Protein AF-A0A8B6HKQ3-F1 (afdb_monomer)

Foldseek 3Di:
DVLLLVLLVLLVVLVLLLCCQPPVPVSVVCDDPVNVVVSSVVSVVVVCVLCVVQVVQWDWDWDDDVPDDIDIDTDGHDPDPVVVLVSLVVCCVNRAVVSLVSLVVSLVVLVVVVVVVVVPDDDDPVVVVVSVLSVLVSVLSVVLNVLLCVLAVQLSVLSNVVVPDDPVSVVSNVVSVVSN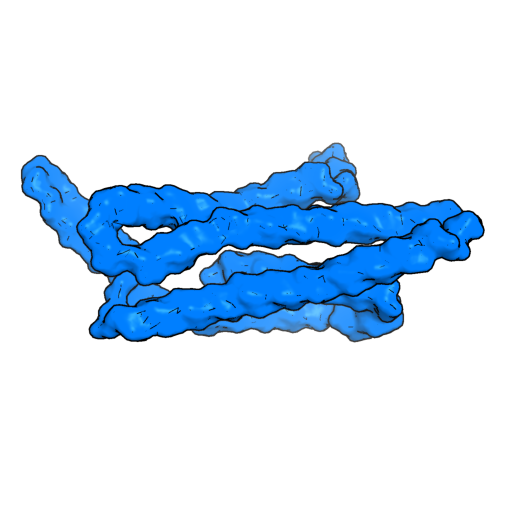VCSVVVVVVSCCVRVPVVVVVVVVD

Organism: Mytilus galloprovincialis (NCBI:txid29158)

Sequence (205 aa):
VAVAVSVYSLTAMSIDRYLSIQNPMASRKFMTKRQCLIMIAAMWIISALFMGPLLYIKTVDTIELDSLPSVDFCIEQWPQERDRKAYVLFLLFVVFLIPGVTLAVCYSHVGRALCSKDMTREGSDTSTRGLFSRKKAARMIIILIIVFMLCWLPYNIASLVSDLSDDFVLILLFFTLWLGHAHSAINPVMFWLLNRRFREKVRVL

Nearest PDB structures (foldseek):
  7mby-assembly1_R  TM=8.387E-01  e=1.684E-09  Homo sapiens
  9bkk-assembly1_R  TM=8.036E-01  e=1.509E-09  Homo sapiens
  7ezh-assembly1_D  TM=8.221E-01  e=4.795E-08  Homo sapiens
  7l0s-assembly1_C  TM=7.676E-01  e=4.296E-08  Rattus norvegicus
  7l0q-assembly1_C  TM=8.138E-01  e=2.787E-06  Rattus norvegicus

Secondary structure (DSSP, 8-state):
-HHHHHHHHHHHHHHHHHHHHH-HHHHHHH--HHHHHHHHHHHHHHHHHHHTTHHHHEEEEEEPPTTS--EEEEEE--SSHHHHHHHHHHHIIIIIIHHHHHHHHHHHHHHHHHHHHHTT----HHHHHHHHHHHHHHHHHHHHHHHHHHHHHHHHHHHHHTTS--HHHHHHHHHHHHHHHHHHHHHHHHHHHH-HHHHHHHTT-

Radius of gyration: 21.44 Å; Cα contacts (8 Å, |Δi|>4): 136; chains: 1; bounding box: 60×30×57 Å

pLDDT: mean 77.04, std 12.62, range [43.12, 96.44]

InterPro domains:
  IPR000276 G protein-coupled receptor, rhodopsin-like [PF00001] (2-190)
  IPR000276 G protein-coupled receptor, rhodopsin-like [PR00237] (35-56)
  IPR000276 G protein-coupled receptor, rhodopsin-like [PR00237] (88-111)
  IPR000276 G protein-coupled receptor, rhodopsin-like [PR00237] (137-161)
  IPR000276 G protein-coupled receptor, rhodopsin-like [PR00237] (173-199)
  IPR000276 G protein-coupled receptor, rhodopsin-like [PS00237] (5-21)
  IPR017452 GPCR, rhodopsin-like, 7TM [PS50262] (1-191)

Structure (mmCIF, N/CA/C/O backbone):
data_AF-A0A8B6HKQ3-F1
#
_entry.id   AF-A0A8B6HKQ3-F1
#
loop_
_atom_site.group_PDB
_atom_site.id
_atom_site.type_symbol
_atom_site.label_atom_id
_atom_site.label_alt_id
_atom_site.label_comp_id
_atom_site.label_asym_id
_atom_site.label_entity_id
_atom_site.label_seq_id
_atom_site.pdbx_PDB_ins_code
_atom_site.Cartn_x
_atom_site.Cartn_y
_atom_site.Cartn_z
_atom_site.occupancy
_atom_site.B_iso_or_equiv
_atom_site.auth_seq_id
_atom_site.auth_comp_id
_atom_site.auth_asym_id
_atom_site.auth_atom_id
_atom_site.pdbx_PDB_model_num
ATOM 1 N N . VAL A 1 1 ? 7.775 -3.861 -0.759 1.00 84.25 1 VAL A N 1
ATOM 2 C CA . VAL A 1 1 ? 7.328 -4.343 0.581 1.00 84.25 1 VAL A CA 1
ATOM 3 C C . VAL A 1 1 ? 6.834 -3.214 1.488 1.00 84.25 1 VAL A C 1
ATOM 5 O O . VAL A 1 1 ? 5.668 -3.237 1.858 1.00 84.25 1 VAL A O 1
ATOM 8 N N . ALA A 1 2 ? 7.662 -2.215 1.824 1.00 85.69 2 ALA A N 1
ATOM 9 C CA . ALA A 1 2 ? 7.324 -1.174 2.812 1.00 85.69 2 ALA A CA 1
ATOM 10 C C . ALA A 1 2 ? 6.019 -0.397 2.530 1.00 85.69 2 ALA A C 1
ATOM 12 O O . ALA A 1 2 ? 5.268 -0.086 3.455 1.00 85.69 2 ALA A O 1
ATOM 13 N N . VAL A 1 3 ? 5.725 -0.126 1.255 1.00 83.75 3 VAL A N 1
ATOM 14 C CA . VAL A 1 3 ? 4.492 0.554 0.823 1.00 83.75 3 VAL A CA 1
ATOM 15 C C . VAL A 1 3 ? 3.251 -0.251 1.221 1.00 83.75 3 VAL A C 1
ATOM 17 O O . VAL A 1 3 ? 2.384 0.269 1.918 1.00 83.75 3 VAL A O 1
ATOM 20 N N . ALA A 1 4 ? 3.207 -1.540 0.870 1.00 87.19 4 ALA A N 1
ATOM 2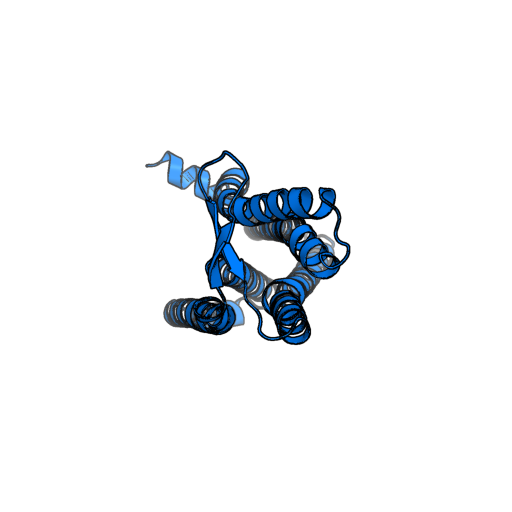1 C CA . ALA A 1 4 ? 2.095 -2.429 1.207 1.00 87.19 4 ALA A CA 1
ATOM 22 C C . ALA A 1 4 ?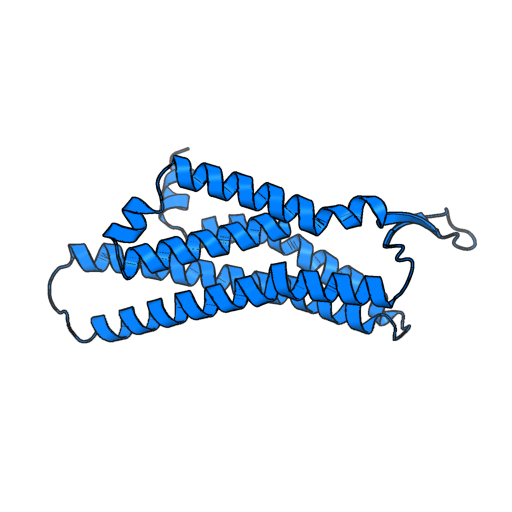 1.911 -2.570 2.727 1.00 87.19 4 ALA A C 1
ATOM 24 O O . ALA A 1 4 ? 0.801 -2.406 3.229 1.00 87.19 4 ALA A O 1
ATOM 25 N N . VAL A 1 5 ? 3.004 -2.749 3.481 1.00 89.94 5 VAL A N 1
ATOM 26 C CA . VAL A 1 5 ? 2.958 -2.807 4.955 1.00 89.94 5 VAL A CA 1
ATOM 27 C C . VAL A 1 5 ? 2.377 -1.519 5.547 1.00 89.94 5 VAL A C 1
ATOM 29 O O . VAL A 1 5 ? 1.568 -1.579 6.474 1.00 89.94 5 VAL A O 1
ATOM 32 N N . SER A 1 6 ? 2.744 -0.354 5.004 1.00 86.50 6 SER A N 1
ATOM 33 C CA . SER A 1 6 ? 2.226 0.943 5.460 1.00 86.50 6 SER A CA 1
ATOM 34 C C . SER A 1 6 ? 0.717 1.055 5.233 1.00 86.50 6 SER A C 1
ATOM 36 O O . SER A 1 6 ? -0.021 1.406 6.154 1.00 86.50 6 SER A O 1
ATOM 38 N N . VAL A 1 7 ? 0.239 0.688 4.041 1.00 85.12 7 VAL A N 1
ATOM 39 C CA . VAL A 1 7 ? -1.192 0.726 3.701 1.00 85.12 7 VAL A CA 1
ATOM 40 C C . VAL A 1 7 ? -1.999 -0.255 4.550 1.00 85.12 7 VAL A C 1
ATOM 42 O O . VAL A 1 7 ? -3.046 0.104 5.096 1.00 85.12 7 VAL A O 1
ATOM 45 N N . TYR A 1 8 ? -1.510 -1.483 4.727 1.00 90.00 8 TYR A N 1
ATOM 46 C CA . TYR A 1 8 ? -2.180 -2.472 5.570 1.00 90.00 8 TYR A CA 1
ATOM 47 C C . TYR A 1 8 ? -2.213 -2.043 7.037 1.00 90.00 8 TYR A C 1
ATOM 49 O O . TYR A 1 8 ? -3.236 -2.216 7.702 1.00 90.00 8 TYR A O 1
ATOM 57 N N . SER A 1 9 ? -1.150 -1.397 7.522 1.00 88.44 9 SER A N 1
ATOM 58 C CA . SER A 1 9 ? -1.113 -0.820 8.867 1.00 88.44 9 SER A CA 1
ATOM 59 C C . SER A 1 9 ? -2.171 0.272 9.036 1.00 88.44 9 SER A C 1
ATOM 61 O O . SER A 1 9 ? -2.921 0.250 10.012 1.00 88.44 9 SER A O 1
ATOM 63 N N . LEU A 1 10 ? -2.299 1.192 8.072 1.00 81.75 10 LEU A N 1
ATOM 64 C CA . LEU A 1 10 ? -3.344 2.225 8.083 1.00 81.75 10 LEU A CA 1
ATOM 65 C C . LEU A 1 10 ? -4.751 1.615 8.032 1.00 81.75 10 LEU A C 1
ATOM 67 O O . LEU A 1 10 ? -5.645 2.052 8.760 1.00 81.75 10 LEU A O 1
ATOM 71 N N . THR A 1 11 ? -4.938 0.569 7.230 1.00 85.88 11 THR A N 1
ATOM 72 C CA . THR A 1 11 ? -6.211 -0.160 7.112 1.00 85.88 11 THR A CA 1
ATOM 73 C C . THR A 1 11 ? -6.597 -0.819 8.430 1.00 85.88 11 THR A C 1
ATOM 75 O O . THR A 1 11 ? -7.699 -0.601 8.932 1.00 85.88 11 THR A O 1
ATOM 78 N N . ALA A 1 12 ? -5.671 -1.537 9.062 1.00 87.25 12 ALA A N 1
ATOM 79 C CA . ALA A 1 12 ? -5.899 -2.151 10.364 1.00 87.25 12 ALA A CA 1
ATOM 80 C C . ALA A 1 12 ? -6.172 -1.122 11.466 1.00 87.25 12 ALA A C 1
ATOM 82 O O . ALA A 1 12 ? -7.099 -1.306 12.255 1.00 87.25 12 ALA A O 1
ATOM 83 N N . MET A 1 13 ? -5.426 -0.011 11.498 1.00 82.75 13 MET A N 1
ATOM 84 C CA . MET A 1 13 ? -5.705 1.089 12.427 1.00 82.75 13 MET A CA 1
ATOM 85 C C . MET A 1 13 ? -7.111 1.663 12.214 1.00 82.75 13 MET A C 1
ATOM 87 O O . MET A 1 13 ? -7.783 2.022 13.176 1.00 82.75 13 MET A O 1
ATOM 91 N N . SER A 1 14 ? -7.582 1.737 10.972 1.00 78.12 14 SER A N 1
ATOM 92 C CA . SER A 1 14 ? -8.918 2.250 10.649 1.00 78.12 14 SER A CA 1
ATOM 93 C C . SER A 1 14 ? -10.028 1.296 11.074 1.00 78.12 14 SER A C 1
ATOM 95 O O . SER A 1 14 ? -11.026 1.736 11.645 1.00 78.12 14 SER A O 1
ATOM 97 N N . ILE A 1 15 ? -9.830 -0.008 10.862 1.00 83.62 15 ILE A N 1
ATOM 98 C CA . ILE A 1 15 ? -10.748 -1.059 11.314 1.00 83.62 15 ILE A CA 1
ATOM 99 C C . ILE A 1 15 ? -10.830 -1.070 12.844 1.00 83.62 15 ILE A C 1
ATOM 101 O O . ILE A 1 15 ? -11.934 -1.073 13.386 1.00 83.62 15 ILE A O 1
ATOM 105 N N . ASP A 1 16 ? -9.697 -0.991 13.551 1.00 82.88 16 ASP A N 1
ATOM 106 C CA . ASP A 1 16 ? -9.683 -0.849 15.014 1.00 82.88 16 ASP A CA 1
ATOM 107 C C . ASP A 1 16 ? -10.521 0.353 15.457 1.00 82.88 16 ASP A C 1
ATOM 109 O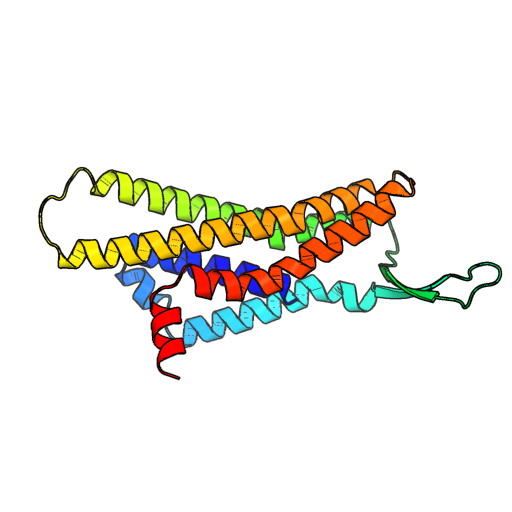 O . ASP A 1 16 ? -11.384 0.246 16.331 1.00 82.88 16 ASP A O 1
ATOM 113 N N . ARG A 1 17 ? -10.325 1.507 14.810 1.00 76.12 17 ARG A N 1
ATOM 114 C CA . ARG A 1 17 ? -11.080 2.721 15.136 1.00 76.12 17 ARG A CA 1
ATOM 115 C C . ARG A 1 17 ? -12.569 2.532 14.905 1.00 76.12 17 ARG A C 1
ATOM 117 O O . ARG A 1 17 ? -13.343 2.870 15.801 1.00 76.12 17 ARG A O 1
ATOM 124 N N . TYR A 1 18 ? -12.955 1.967 13.767 1.00 78.25 18 TYR A N 1
ATOM 125 C CA . TYR A 1 18 ? -14.341 1.636 13.453 1.00 78.25 18 TYR A CA 1
ATOM 126 C C . TYR A 1 18 ? -14.958 0.731 14.532 1.00 78.25 18 TYR A C 1
ATOM 128 O O . TYR A 1 18 ? -15.977 1.093 15.128 1.00 78.25 18 TYR A O 1
ATOM 136 N N . LEU A 1 19 ? -14.294 -0.378 14.870 1.00 79.31 19 LEU A N 1
ATOM 137 C CA . LEU A 1 19 ? -14.750 -1.309 15.902 1.00 79.31 19 LEU A CA 1
ATOM 138 C C . LEU A 1 19 ? -14.825 -0.638 17.278 1.00 79.31 19 LEU A C 1
ATOM 140 O O . LEU A 1 19 ? -15.804 -0.819 17.988 1.00 79.31 19 LEU A O 1
ATOM 144 N N . SER A 1 20 ? -13.858 0.202 17.650 1.00 77.12 20 SER A N 1
ATOM 145 C CA . SER A 1 20 ? -13.845 0.896 18.949 1.00 77.12 20 SER A CA 1
ATOM 146 C C . SER A 1 20 ? -14.976 1.922 19.122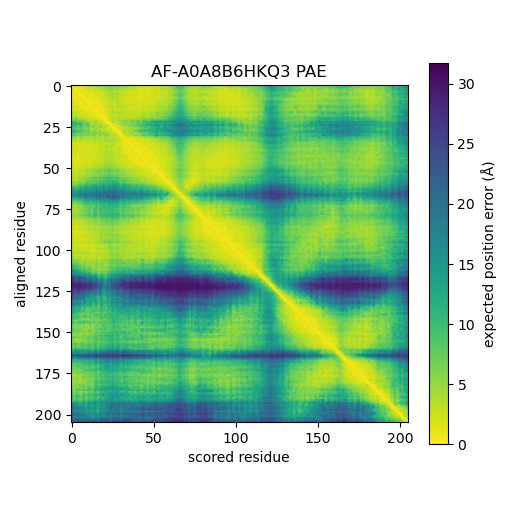 1.00 77.12 20 SER A C 1
ATOM 148 O O . SER A 1 20 ? -15.302 2.302 20.253 1.00 77.12 20 SER A O 1
ATOM 150 N N . ILE A 1 21 ? -15.538 2.416 18.011 1.00 71.50 21 ILE A N 1
ATOM 151 C CA . ILE A 1 21 ? -16.628 3.401 17.978 1.00 71.50 21 ILE A CA 1
ATOM 152 C C . ILE A 1 21 ? -17.989 2.699 17.948 1.00 71.50 21 ILE A C 1
ATOM 154 O O . ILE A 1 21 ? -18.892 3.122 18.666 1.00 71.50 21 ILE A O 1
ATOM 158 N N . GLN A 1 22 ? -18.128 1.645 17.140 1.00 71.44 22 GLN A N 1
ATOM 159 C CA . GLN A 1 22 ? -19.385 0.907 16.975 1.00 71.44 22 GLN A CA 1
ATOM 160 C C . GLN A 1 22 ? -19.591 -0.153 18.064 1.00 71.44 22 GLN A C 1
ATOM 162 O O . GLN A 1 22 ? -20.679 -0.264 18.620 1.00 71.44 22 GLN A O 1
ATOM 167 N N . ASN A 1 23 ? -18.548 -0.921 18.394 1.00 75.50 23 ASN A N 1
ATOM 168 C CA . ASN A 1 23 ? -18.612 -2.024 19.350 1.00 75.50 23 ASN A CA 1
ATOM 169 C C . ASN A 1 23 ? -17.338 -2.104 20.228 1.00 75.50 23 ASN A C 1
ATOM 171 O O . ASN A 1 23 ? -16.414 -2.881 19.949 1.00 75.50 23 ASN A O 1
ATOM 175 N N . PRO A 1 24 ? -17.282 -1.324 21.326 1.00 73.50 24 PRO A N 1
ATOM 176 C CA . PRO A 1 24 ? -16.114 -1.249 22.209 1.00 73.50 24 PRO A CA 1
ATOM 177 C C . PRO A 1 24 ? -15.682 -2.603 22.792 1.00 73.50 24 PRO A C 1
ATOM 179 O O . PR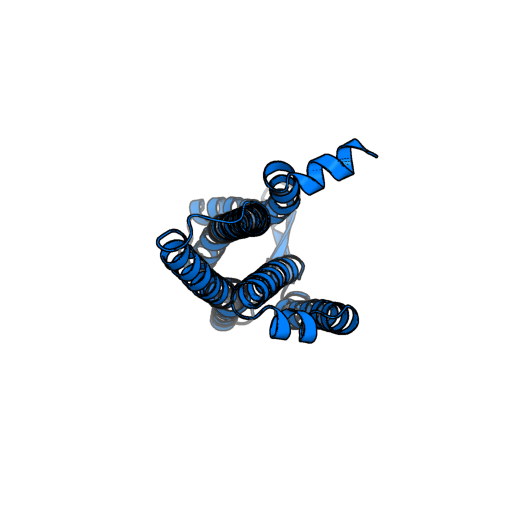O A 1 24 ? -14.490 -2.836 22.996 1.00 73.50 24 PRO A O 1
ATOM 182 N N . MET A 1 25 ? -16.637 -3.507 23.034 1.00 75.44 25 MET A N 1
ATOM 183 C CA . MET A 1 25 ? -16.373 -4.840 23.584 1.00 75.44 25 MET A CA 1
ATOM 184 C C . MET A 1 25 ? -15.720 -5.760 22.547 1.00 75.44 25 MET A C 1
ATOM 186 O O . MET A 1 25 ? -14.772 -6.476 22.873 1.00 75.44 25 MET A O 1
ATOM 190 N N . ALA A 1 26 ? -16.158 -5.691 21.285 1.00 73.12 26 ALA A N 1
ATOM 191 C CA . ALA A 1 26 ? -15.525 -6.421 20.188 1.00 73.12 26 ALA A CA 1
ATOM 192 C C . ALA A 1 26 ? -14.097 -5.921 19.913 1.00 73.12 26 ALA A C 1
ATOM 194 O O . ALA A 1 26 ? -13.185 -6.735 19.796 1.00 73.12 26 ALA A O 1
ATOM 195 N N . SER A 1 27 ? -13.872 -4.599 19.899 1.00 77.50 27 SER A N 1
ATOM 196 C CA . SER A 1 27 ? -12.526 -4.012 19.745 1.00 77.50 27 SER A CA 1
ATOM 197 C C . SER A 1 27 ? -11.568 -4.504 20.835 1.00 77.50 27 SER A C 1
ATOM 199 O O . SER A 1 27 ? -10.470 -4.965 20.530 1.00 77.50 27 SER A O 1
ATOM 201 N N . ARG A 1 28 ? -12.007 -4.529 22.101 1.00 77.44 28 ARG A N 1
ATOM 202 C CA . ARG A 1 28 ? -11.179 -5.014 23.217 1.00 77.44 28 ARG A CA 1
ATOM 203 C C . ARG A 1 28 ? -10.817 -6.502 23.104 1.00 77.44 28 ARG A C 1
ATOM 205 O O . ARG A 1 28 ? -9.738 -6.889 23.543 1.00 77.44 28 ARG A O 1
ATOM 212 N N . LYS A 1 29 ? -11.693 -7.324 22.516 1.00 77.25 29 LYS A N 1
ATOM 213 C CA . LYS A 1 29 ? -11.451 -8.759 22.271 1.00 77.25 29 LYS A CA 1
ATOM 214 C C . LYS A 1 29 ? -10.566 -9.018 21.043 1.00 77.25 29 LYS A C 1
ATOM 216 O O . LYS A 1 29 ? -9.878 -10.035 20.999 1.00 77.25 29 LYS A O 1
ATOM 221 N N . PHE A 1 30 ? -10.608 -8.131 20.050 1.00 77.25 30 PHE A N 1
ATOM 222 C CA . PHE A 1 30 ? -9.904 -8.281 18.772 1.00 77.25 30 PHE A CA 1
ATOM 223 C C . PHE A 1 30 ? -8.506 -7.640 18.755 1.00 77.25 30 PHE A C 1
ATOM 225 O O . PHE A 1 30 ? -7.647 -8.059 17.987 1.00 77.25 30 PHE A O 1
ATOM 232 N N . MET A 1 31 ? -8.261 -6.642 19.609 1.00 82.25 31 MET A N 1
ATOM 233 C CA . MET A 1 31 ? -7.021 -5.855 19.629 1.00 82.25 31 MET A CA 1
ATOM 234 C C . MET A 1 31 ? -6.196 -6.113 20.893 1.00 82.25 31 MET A C 1
ATOM 236 O O . MET A 1 31 ? -5.796 -5.198 21.616 1.00 82.25 31 MET A O 1
ATOM 240 N N . THR A 1 32 ? -5.940 -7.387 21.185 1.00 88.06 32 THR A N 1
ATOM 241 C CA . THR A 1 32 ? -4.972 -7.775 22.222 1.00 88.06 32 THR A CA 1
ATOM 242 C C . THR A 1 32 ? -3.535 -7.649 21.708 1.00 88.06 32 THR A C 1
ATOM 244 O O . THR A 1 32 ? -3.283 -7.732 20.508 1.00 88.06 32 THR A O 1
ATOM 247 N N . LYS A 1 33 ? -2.549 -7.524 22.612 1.00 87.06 33 LYS A N 1
ATOM 248 C CA . LYS A 1 33 ? -1.120 -7.450 22.233 1.00 87.06 33 LYS A CA 1
ATOM 249 C C . LYS A 1 33 ? -0.689 -8.615 21.330 1.00 87.06 33 LYS A C 1
ATOM 251 O O . LYS A 1 33 ? 0.025 -8.402 20.356 1.00 87.06 33 LYS A O 1
ATOM 256 N N . ARG A 1 34 ? -1.157 -9.831 21.638 1.00 90.06 34 ARG A N 1
ATOM 257 C CA . ARG A 1 34 ? -0.869 -11.039 20.852 1.00 90.06 34 ARG A CA 1
ATOM 258 C C . ARG A 1 34 ? -1.457 -10.945 19.444 1.00 90.06 34 ARG A C 1
ATOM 260 O O . ARG A 1 34 ? -0.755 -11.236 18.486 1.00 90.06 34 ARG A O 1
ATOM 267 N N . GLN A 1 35 ? -2.710 -10.507 19.314 1.00 89.19 35 GLN A N 1
ATOM 268 C CA . GLN A 1 35 ? -3.349 -10.321 18.006 1.00 89.19 35 GLN A CA 1
ATOM 269 C C . GLN A 1 35 ? -2.658 -9.225 17.190 1.00 89.19 35 GLN A C 1
ATOM 271 O O . GLN A 1 35 ? -2.388 -9.450 16.018 1.00 89.19 35 GLN A O 1
ATOM 276 N N . CYS A 1 36 ? -2.278 -8.098 17.802 1.00 90.25 36 CYS A N 1
ATOM 277 C CA . CYS A 1 36 ? -1.522 -7.050 17.112 1.00 90.25 36 CYS A CA 1
ATOM 278 C C . CYS A 1 36 ? -0.190 -7.572 16.552 1.00 90.25 36 CYS A C 1
ATOM 280 O O . CYS A 1 36 ? 0.143 -7.277 15.409 1.00 90.25 36 CYS A O 1
ATOM 282 N N . LEU A 1 37 ? 0.556 -8.373 17.322 1.00 92.12 37 LEU A N 1
ATOM 283 C CA . LEU A 1 37 ? 1.806 -8.981 16.848 1.00 92.12 37 LEU A CA 1
ATOM 284 C C . LEU A 1 37 ? 1.570 -9.952 15.685 1.00 92.12 37 LEU A C 1
ATOM 286 O O . LEU A 1 37 ? 2.294 -9.895 14.694 1.00 92.12 37 LEU A O 1
ATOM 290 N N . ILE A 1 38 ? 0.533 -10.791 15.776 1.00 94.12 38 ILE A N 1
ATOM 291 C CA . ILE A 1 38 ? 0.143 -11.702 14.689 1.00 94.12 38 ILE A CA 1
ATOM 292 C C . ILE A 1 38 ? -0.230 -10.907 13.432 1.00 94.12 38 ILE A C 1
ATOM 294 O O . ILE A 1 38 ? 0.226 -11.242 12.345 1.00 94.12 38 ILE A O 1
ATOM 298 N N . MET A 1 39 ? -1.011 -9.832 13.572 1.00 91.94 39 MET A N 1
ATOM 299 C CA . MET A 1 39 ? -1.399 -8.969 12.455 1.00 91.94 39 MET A CA 1
ATOM 300 C C . MET A 1 39 ? -0.187 -8.313 11.795 1.00 91.94 39 MET A C 1
ATOM 302 O O . MET A 1 39 ? -0.096 -8.318 10.573 1.00 91.94 39 MET A O 1
ATOM 306 N N . ILE A 1 40 ? 0.758 -7.790 12.582 1.00 93.19 40 ILE A N 1
ATOM 307 C CA . ILE A 1 40 ? 1.993 -7.201 12.053 1.00 93.19 40 ILE A CA 1
ATOM 308 C C . ILE A 1 40 ? 2.780 -8.258 11.272 1.00 93.19 40 ILE A C 1
ATOM 310 O O . ILE A 1 40 ? 3.118 -8.024 10.114 1.00 93.19 40 ILE A O 1
ATOM 314 N N . ALA A 1 41 ? 3.023 -9.432 11.862 1.00 95.56 41 ALA A N 1
ATOM 315 C CA . ALA A 1 41 ? 3.740 -10.515 11.192 1.00 95.56 41 ALA A CA 1
ATOM 316 C C . ALA A 1 41 ? 3.046 -10.937 9.885 1.00 95.56 41 ALA A C 1
ATOM 318 O O . ALA A 1 41 ? 3.697 -11.046 8.848 1.00 95.56 41 ALA A O 1
ATOM 319 N N . ALA A 1 42 ? 1.719 -11.086 9.907 1.00 94.88 42 ALA A N 1
ATOM 320 C CA . ALA A 1 42 ? 0.931 -11.413 8.724 1.00 94.88 42 ALA A CA 1
ATOM 321 C C . ALA A 1 42 ? 1.055 -10.341 7.630 1.00 94.88 42 ALA A C 1
ATOM 323 O O . ALA A 1 42 ? 1.261 -10.683 6.470 1.00 94.88 42 ALA A O 1
ATOM 324 N N . MET A 1 43 ? 0.995 -9.050 7.978 1.00 94.62 43 MET A N 1
ATOM 325 C CA . MET A 1 43 ? 1.161 -7.956 7.011 1.00 94.62 43 MET A CA 1
ATOM 326 C C . MET A 1 43 ? 2.531 -7.985 6.341 1.00 94.62 43 MET A C 1
ATOM 328 O O . MET A 1 43 ? 2.613 -7.773 5.131 1.00 94.62 43 MET A O 1
ATOM 332 N N . TRP A 1 44 ? 3.595 -8.255 7.101 1.00 95.25 44 TRP A N 1
ATOM 333 C CA . TRP A 1 44 ? 4.944 -8.395 6.554 1.00 95.25 44 TRP A CA 1
ATOM 334 C C . TRP A 1 44 ? 5.045 -9.582 5.601 1.00 95.25 44 TRP A C 1
ATOM 336 O O . TRP A 1 44 ? 5.521 -9.407 4.482 1.00 95.25 44 TRP A O 1
ATOM 346 N N . ILE A 1 45 ? 4.542 -10.752 6.005 1.00 96.44 45 ILE A N 1
ATOM 347 C CA . ILE A 1 45 ? 4.569 -11.971 5.186 1.00 96.44 45 ILE A CA 1
ATOM 348 C C . ILE A 1 45 ? 3.773 -11.773 3.892 1.00 96.44 45 ILE A C 1
ATOM 350 O O . ILE A 1 45 ? 4.301 -12.011 2.811 1.00 96.44 45 ILE A O 1
ATOM 354 N N . ILE A 1 46 ? 2.537 -11.275 3.978 1.00 94.44 46 ILE A N 1
ATOM 355 C CA . ILE A 1 46 ? 1.682 -11.027 2.806 1.00 94.44 46 ILE A CA 1
ATOM 356 C C . ILE A 1 46 ? 2.327 -9.990 1.877 1.00 94.44 46 ILE A C 1
ATOM 358 O O . ILE A 1 46 ? 2.344 -10.166 0.661 1.00 94.44 46 ILE A O 1
ATOM 362 N N . SER A 1 47 ? 2.905 -8.921 2.432 1.00 94.19 47 SER A N 1
ATOM 363 C CA . SER A 1 47 ? 3.582 -7.893 1.631 1.00 94.19 47 SER A CA 1
ATOM 364 C C . SER A 1 47 ? 4.845 -8.416 0.953 1.00 94.19 47 SER A C 1
ATOM 366 O O . SER A 1 47 ? 5.137 -8.013 -0.170 1.00 94.19 47 SER A O 1
ATOM 368 N N . ALA A 1 48 ? 5.607 -9.279 1.627 1.00 94.06 48 ALA A N 1
ATOM 369 C CA . ALA A 1 48 ? 6.776 -9.933 1.055 1.00 94.06 48 ALA A CA 1
ATOM 370 C C . ALA A 1 48 ? 6.369 -10.909 -0.051 1.00 94.06 48 ALA A C 1
ATOM 372 O O . ALA A 1 48 ? 6.986 -10.903 -1.106 1.00 94.06 48 ALA A O 1
ATOM 373 N N . LEU A 1 49 ? 5.290 -11.668 0.150 1.00 94.75 49 LEU A N 1
ATOM 374 C CA . LEU A 1 49 ? 4.753 -12.587 -0.847 1.00 94.75 49 LEU A CA 1
ATOM 375 C C . LEU A 1 49 ? 4.321 -11.850 -2.119 1.00 94.75 49 LEU A C 1
ATOM 377 O O . LEU A 1 49 ? 4.740 -12.220 -3.209 1.00 94.75 49 LEU A O 1
ATOM 381 N N . PHE A 1 50 ? 3.532 -10.780 -1.991 1.00 92.25 50 PHE A N 1
ATOM 382 C CA . PHE A 1 50 ? 3.042 -10.031 -3.153 1.00 92.25 50 PHE A CA 1
ATOM 383 C C . PHE A 1 50 ? 4.140 -9.276 -3.891 1.00 92.25 50 PHE A C 1
ATOM 385 O O . PHE A 1 50 ? 4.034 -9.101 -5.094 1.00 92.25 50 PHE A O 1
ATOM 392 N N . MET A 1 51 ? 5.180 -8.829 -3.186 1.00 90.81 51 MET A N 1
ATOM 393 C CA . MET A 1 51 ? 6.310 -8.109 -3.785 1.00 90.81 51 MET A CA 1
ATOM 394 C C . MET A 1 51 ? 7.444 -9.044 -4.214 1.00 90.81 51 MET A C 1
ATOM 396 O O . MET A 1 51 ? 8.362 -8.604 -4.897 1.00 90.81 51 MET A O 1
ATOM 400 N N . GLY A 1 52 ? 7.392 -10.311 -3.803 1.00 92.06 52 GLY A N 1
ATOM 401 C CA . GLY A 1 52 ? 8.412 -11.325 -4.046 1.00 92.06 52 GLY A CA 1
ATOM 402 C C . GLY A 1 52 ? 8.760 -11.524 -5.521 1.00 92.06 52 GLY A C 1
ATOM 403 O O . GLY A 1 52 ? 9.952 -11.579 -5.815 1.00 92.06 52 GLY A O 1
ATOM 404 N N . PRO A 1 53 ? 7.791 -11.549 -6.462 1.00 91.62 53 PRO A N 1
ATOM 405 C CA . PRO A 1 53 ? 8.091 -11.694 -7.888 1.00 91.62 53 PRO A CA 1
ATOM 406 C C . PRO A 1 53 ? 9.068 -10.642 -8.431 1.00 91.62 53 PRO A C 1
ATOM 408 O O . PRO A 1 53 ? 9.874 -10.949 -9.306 1.00 91.62 53 PRO A O 1
ATOM 411 N N . LEU A 1 54 ? 9.076 -9.425 -7.870 1.00 89.25 54 LEU A N 1
ATOM 412 C CA . LEU A 1 54 ? 10.005 -8.370 -8.290 1.00 89.25 54 LEU A CA 1
ATOM 413 C C . LEU A 1 54 ? 11.473 -8.709 -8.018 1.00 89.25 54 LEU A C 1
ATOM 415 O O . LEU A 1 54 ? 12.328 -8.149 -8.689 1.00 89.25 54 LEU A O 1
ATOM 419 N N . LEU A 1 55 ? 11.780 -9.608 -7.073 1.00 90.38 55 LEU A N 1
ATOM 420 C CA . LEU A 1 55 ? 13.159 -10.058 -6.837 1.00 90.38 55 LEU A CA 1
ATOM 421 C C . LEU A 1 55 ? 13.732 -10.823 -8.031 1.00 90.38 55 LEU A C 1
ATOM 423 O O . LEU A 1 55 ? 14.941 -10.833 -8.213 1.00 90.38 55 LEU A O 1
ATOM 427 N N . TYR A 1 56 ? 12.868 -11.475 -8.808 1.00 90.94 56 TYR A N 1
ATOM 428 C CA . TYR A 1 56 ? 13.265 -12.215 -10.000 1.00 90.94 56 TYR A CA 1
ATOM 429 C C . TYR A 1 56 ? 13.179 -11.352 -11.264 1.00 90.94 56 TYR A C 1
ATOM 431 O O . TYR A 1 56 ? 14.033 -11.449 -12.134 1.00 90.94 56 TYR A O 1
ATOM 439 N N . ILE A 1 57 ? 12.155 -10.499 -11.356 1.00 92.25 57 ILE A N 1
ATOM 440 C CA . ILE A 1 57 ? 11.879 -9.689 -12.551 1.00 92.25 57 ILE A CA 1
ATOM 441 C C . ILE A 1 57 ? 12.778 -8.448 -12.659 1.00 92.25 57 ILE A C 1
ATOM 443 O O . ILE A 1 57 ? 13.021 -7.964 -13.764 1.00 92.25 57 ILE A O 1
ATOM 447 N N . LYS A 1 58 ? 13.249 -7.889 -11.537 1.00 90.56 58 LYS A N 1
ATOM 448 C CA . LYS A 1 58 ? 14.138 -6.723 -11.578 1.00 90.56 58 LYS A CA 1
ATOM 449 C C . LYS A 1 58 ? 15.547 -7.144 -11.961 1.00 90.56 58 LYS A C 1
ATOM 451 O O . LYS A 1 58 ? 16.204 -7.871 -11.219 1.00 90.56 58 LYS A O 1
ATOM 456 N N . THR A 1 59 ? 16.014 -6.615 -13.080 1.00 90.44 59 THR A N 1
ATOM 457 C CA . THR A 1 59 ? 17.356 -6.836 -13.612 1.00 90.44 59 THR A CA 1
ATOM 458 C C . THR A 1 59 ? 18.065 -5.496 -13.797 1.00 90.44 59 THR A C 1
ATOM 460 O O . THR A 1 59 ? 17.456 -4.428 -13.675 1.00 90.44 59 THR A O 1
ATOM 463 N N . VAL A 1 60 ? 19.381 -5.550 -13.989 1.00 90.44 60 VAL A N 1
ATOM 464 C CA . VAL A 1 60 ? 20.185 -4.379 -14.351 1.00 90.44 60 VAL A CA 1
ATOM 465 C C . VAL A 1 60 ? 20.393 -4.428 -15.853 1.00 90.44 60 VAL A C 1
ATOM 467 O O . VAL A 1 60 ? 20.808 -5.463 -16.370 1.00 90.44 60 VAL A O 1
ATOM 470 N N . ASP A 1 61 ? 20.084 -3.324 -16.518 1.00 86.06 61 ASP A N 1
ATOM 471 C CA . ASP A 1 61 ? 20.314 -3.126 -17.942 1.00 86.06 61 ASP A CA 1
ATOM 472 C C . ASP A 1 61 ? 21.249 -1.934 -18.142 1.00 86.06 61 ASP A C 1
ATOM 474 O O . ASP A 1 61 ? 21.160 -0.937 -17.418 1.00 86.06 61 ASP A O 1
ATOM 478 N N . THR A 1 62 ? 22.162 -2.053 -19.099 1.00 85.50 62 THR A N 1
ATOM 479 C CA . THR A 1 62 ? 23.218 -1.066 -19.336 1.00 85.50 62 THR A CA 1
ATOM 480 C C . THR A 1 62 ? 22.917 -0.336 -20.633 1.00 85.50 62 THR A C 1
ATOM 482 O O . THR A 1 62 ? 22.921 -0.934 -21.707 1.00 85.50 62 THR A O 1
ATOM 485 N N . ILE A 1 63 ? 22.668 0.971 -20.541 1.00 82.69 63 ILE A N 1
ATOM 486 C CA . ILE A 1 63 ? 22.446 1.809 -21.719 1.00 82.69 63 ILE A CA 1
ATOM 487 C C . ILE A 1 63 ? 23.781 2.437 -22.110 1.00 82.69 63 ILE A C 1
ATOM 489 O O . ILE A 1 63 ? 24.372 3.212 -21.349 1.00 82.69 63 ILE A O 1
ATOM 493 N N . GLU A 1 64 ? 24.252 2.103 -23.307 1.00 83.25 64 GLU A N 1
ATOM 494 C CA . GLU A 1 64 ? 25.397 2.757 -23.932 1.00 83.25 64 GLU A CA 1
ATOM 495 C C . GLU A 1 64 ? 24.933 4.077 -24.559 1.00 83.25 64 GLU A C 1
ATOM 497 O O . GLU A 1 64 ? 24.091 4.092 -25.456 1.00 83.25 64 GLU A O 1
ATOM 502 N N . LEU A 1 65 ? 25.449 5.200 -24.054 1.00 80.94 65 LEU A N 1
ATOM 503 C CA . LEU A 1 65 ? 25.233 6.511 -24.660 1.00 80.94 65 LEU A CA 1
ATOM 504 C C . LEU A 1 65 ? 26.448 6.866 -25.515 1.00 80.94 65 LEU A C 1
ATOM 506 O O . LEU A 1 65 ? 27.582 6.819 -25.036 1.00 80.94 65 LEU A O 1
ATOM 510 N N . ASP A 1 66 ? 26.209 7.289 -26.757 1.00 78.94 66 ASP A N 1
ATOM 511 C CA . ASP A 1 66 ? 27.273 7.755 -27.644 1.00 78.94 66 ASP A CA 1
ATOM 512 C C . ASP A 1 66 ? 28.095 8.854 -26.961 1.00 78.94 66 ASP A C 1
ATOM 514 O O . ASP A 1 66 ? 27.565 9.878 -26.523 1.00 78.94 66 ASP A O 1
ATOM 518 N N . SER A 1 67 ? 29.414 8.654 -26.890 1.00 79.56 67 SER A N 1
ATOM 519 C CA . SER A 1 67 ? 30.398 9.583 -26.305 1.00 79.56 67 SER A CA 1
ATOM 520 C C . SER A 1 67 ? 30.258 9.894 -24.802 1.00 79.56 67 SER A C 1
ATOM 522 O O . SER A 1 67 ? 30.930 10.798 -24.301 1.00 79.56 67 SER A O 1
ATOM 524 N N . LEU A 1 68 ? 29.459 9.122 -24.058 1.00 82.62 68 LEU A N 1
ATOM 525 C CA . LEU A 1 68 ? 29.304 9.225 -22.602 1.00 82.62 68 LEU A CA 1
ATOM 526 C C . LEU A 1 68 ? 29.578 7.871 -21.918 1.00 82.62 68 LEU A C 1
ATOM 528 O O . LEU A 1 68 ? 29.526 6.828 -22.567 1.00 82.62 68 LEU A O 1
ATOM 532 N N . PRO A 1 69 ? 29.889 7.852 -20.607 1.00 84.31 69 PRO A N 1
ATOM 533 C CA . PRO A 1 69 ? 29.971 6.604 -19.854 1.00 84.31 69 PRO A CA 1
ATOM 534 C C . PRO A 1 69 ? 28.631 5.863 -19.895 1.00 84.31 69 PRO A C 1
ATOM 536 O O . PRO A 1 69 ? 27.577 6.489 -19.761 1.00 84.31 69 PRO A O 1
ATOM 539 N N . SER A 1 70 ? 28.681 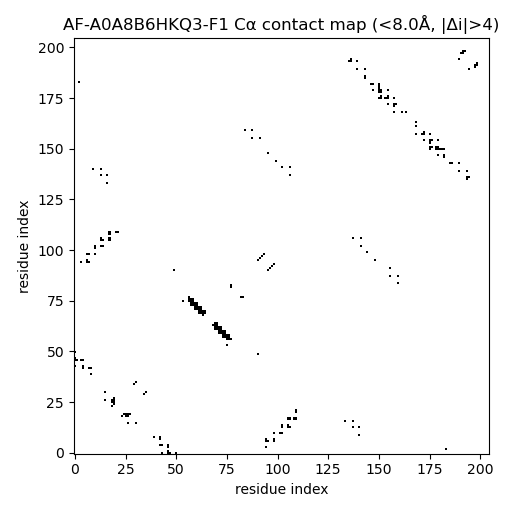4.539 -20.034 1.00 83.50 70 SER A N 1
ATOM 540 C CA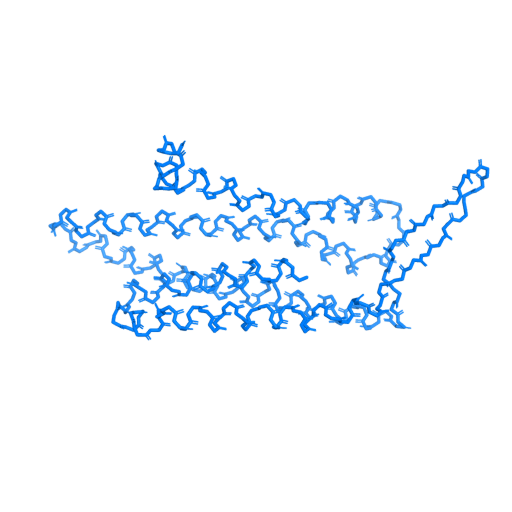 . SER A 1 70 ? 27.502 3.682 -19.925 1.00 83.50 70 SER A CA 1
ATOM 541 C C . SER A 1 70 ? 26.830 3.861 -18.563 1.00 83.50 70 SER A C 1
ATOM 543 O O . SER A 1 70 ? 27.509 3.988 -17.538 1.00 83.50 70 SER A O 1
ATOM 545 N N . VAL A 1 71 ? 25.498 3.865 -18.547 1.00 84.75 71 VAL A N 1
ATOM 546 C CA . VAL A 1 71 ? 24.714 4.020 -17.316 1.00 84.75 71 VAL A CA 1
ATOM 547 C C . VAL A 1 71 ? 23.896 2.760 -17.073 1.00 84.75 71 VAL A C 1
ATOM 549 O O . VAL A 1 71 ? 23.147 2.317 -17.943 1.00 84.75 71 VAL A O 1
ATOM 552 N N . ASP A 1 72 ? 24.024 2.217 -15.865 1.00 84.94 72 ASP A N 1
ATOM 553 C CA . ASP A 1 72 ? 23.272 1.049 -15.419 1.00 84.94 72 ASP A CA 1
ATOM 554 C C . ASP A 1 72 ? 21.936 1.473 -14.799 1.00 84.94 72 ASP A C 1
ATOM 556 O O . ASP A 1 72 ? 21.889 2.248 -13.836 1.00 84.94 72 ASP A O 1
ATOM 560 N N . PHE A 1 73 ? 20.840 0.923 -15.316 1.00 82.94 73 PHE A N 1
ATOM 561 C CA . PHE A 1 73 ? 19.491 1.133 -14.804 1.00 82.94 73 PHE A CA 1
ATOM 562 C C . PHE A 1 73 ? 18.899 -0.169 -14.274 1.00 82.94 73 PHE A C 1
ATOM 564 O O . PHE A 1 73 ? 19.030 -1.232 -14.872 1.00 82.94 73 PHE A O 1
ATOM 571 N N . CYS A 1 74 ? 18.186 -0.089 -13.149 1.00 86.75 74 CYS A N 1
ATOM 572 C CA . CYS A 1 74 ? 17.384 -1.210 -12.669 1.00 86.75 74 CYS A CA 1
ATOM 573 C C . CYS A 1 74 ? 15.996 -1.154 -13.309 1.00 86.75 74 CYS A C 1
ATOM 575 O O . CYS A 1 74 ? 15.170 -0.314 -12.934 1.00 86.75 74 CYS A O 1
ATOM 577 N N . ILE A 1 75 ? 15.741 -2.062 -14.246 1.00 84.69 75 ILE A N 1
ATOM 578 C CA . ILE A 1 75 ? 14.486 -2.144 -14.995 1.00 84.69 75 ILE A CA 1
ATOM 579 C C . ILE A 1 75 ? 13.713 -3.411 -14.627 1.00 84.69 75 ILE A C 1
ATOM 581 O O . ILE A 1 75 ? 14.229 -4.327 -13.986 1.00 84.69 75 ILE A O 1
ATOM 585 N N . GLU A 1 76 ? 12.431 -3.443 -14.975 1.00 87.38 76 GLU A N 1
ATOM 586 C CA . GLU A 1 76 ? 11.599 -4.633 -14.811 1.00 87.38 76 GLU A CA 1
ATOM 587 C C . GLU A 1 76 ? 11.530 -5.388 -16.136 1.00 87.38 76 GLU A C 1
ATOM 589 O O . GLU A 1 76 ? 10.894 -4.925 -17.082 1.00 87.38 76 GLU A O 1
ATOM 594 N N . GLN A 1 77 ? 12.167 -6.556 -16.200 1.00 88.44 77 GLN A N 1
ATOM 595 C CA . GLN A 1 77 ? 12.235 -7.358 -17.414 1.00 88.44 77 GLN A CA 1
ATOM 596 C C . GLN A 1 77 ? 11.174 -8.459 -17.382 1.00 88.44 77 GLN A C 1
ATOM 598 O O . GLN A 1 77 ? 11.398 -9.581 -16.926 1.00 88.44 77 GLN A O 1
ATOM 603 N N . TRP A 1 78 ? 9.973 -8.113 -17.842 1.00 89.19 78 TRP A N 1
ATOM 604 C CA . TRP A 1 78 ? 8.850 -9.043 -17.910 1.00 89.19 78 TRP A CA 1
ATOM 605 C C . TRP A 1 78 ? 8.926 -9.908 -19.183 1.00 89.19 78 TRP A C 1
ATOM 607 O O . TRP A 1 78 ? 9.171 -9.364 -20.258 1.00 89.19 78 TRP A O 1
ATOM 617 N N . PRO A 1 79 ? 8.665 -11.231 -19.114 1.00 87.88 79 PRO A N 1
ATOM 618 C CA . PRO A 1 79 ? 8.689 -12.104 -20.296 1.00 87.88 79 PRO A CA 1
ATOM 619 C C . PRO A 1 79 ? 7.635 -11.724 -21.341 1.00 87.88 79 PRO A C 1
ATOM 621 O O . PRO A 1 79 ? 7.835 -11.912 -22.539 1.00 87.88 79 PRO A O 1
ATOM 624 N N . GLN A 1 80 ? 6.488 -11.223 -20.876 1.00 90.00 80 GLN A N 1
ATOM 625 C CA . GLN A 1 80 ? 5.389 -10.746 -21.704 1.00 90.00 80 GLN A CA 1
ATOM 626 C C . GLN A 1 80 ? 4.801 -9.466 -21.105 1.00 90.00 80 GLN A C 1
ATOM 628 O O . GLN A 1 80 ? 4.583 -9.372 -19.895 1.00 90.00 80 GLN A O 1
ATOM 633 N N . GLU A 1 81 ? 4.416 -8.522 -21.966 1.00 84.62 81 GLU A N 1
ATOM 634 C CA . GLU A 1 81 ? 3.700 -7.297 -21.567 1.00 84.62 81 GLU A CA 1
ATOM 635 C C . GLU A 1 81 ? 2.388 -7.587 -20.824 1.00 84.62 81 GLU A C 1
ATOM 637 O O . GLU A 1 81 ? 1.960 -6.832 -19.947 1.00 84.62 81 GLU A O 1
ATOM 642 N N . ARG A 1 82 ? 1.745 -8.717 -21.140 1.00 88.31 82 ARG A N 1
ATOM 643 C CA . ARG A 1 82 ? 0.545 -9.177 -20.438 1.00 88.31 82 ARG A CA 1
ATOM 644 C C . ARG A 1 82 ? 0.819 -9.438 -18.958 1.00 88.31 82 ARG A C 1
ATOM 646 O O . ARG A 1 82 ? -0.007 -9.056 -18.132 1.00 88.31 82 ARG A O 1
ATOM 653 N N . ASP A 1 83 ? 1.952 -10.055 -18.631 1.00 89.12 83 ASP A N 1
ATOM 654 C CA . ASP A 1 83 ? 2.317 -10.396 -17.254 1.00 89.12 83 ASP A CA 1
ATOM 655 C C . ASP A 1 83 ? 2.638 -9.133 -16.454 1.00 89.12 83 ASP A C 1
ATOM 657 O O . ASP A 1 83 ? 2.143 -8.977 -15.336 1.00 89.12 83 ASP A O 1
ATOM 661 N N . ARG A 1 84 ? 3.347 -8.176 -17.074 1.00 87.62 84 ARG A N 1
ATOM 662 C CA . ARG A 1 84 ? 3.577 -6.837 -16.510 1.00 87.62 84 ARG A CA 1
ATOM 663 C C . ARG A 1 84 ? 2.261 -6.156 -16.154 1.00 87.62 84 ARG A C 1
ATOM 665 O O . ARG A 1 84 ? 2.044 -5.778 -15.003 1.00 87.62 84 ARG A O 1
ATOM 672 N N . LYS A 1 85 ? 1.349 -6.033 -17.124 1.00 86.62 85 LYS A N 1
ATOM 673 C CA . LYS A 1 85 ? 0.046 -5.377 -16.925 1.00 86.62 85 LYS A CA 1
ATOM 674 C C . LYS A 1 85 ? -0.802 -6.107 -15.888 1.00 86.62 85 LYS A C 1
ATOM 676 O O . LYS A 1 85 ? -1.394 -5.459 -15.029 1.00 86.62 85 LYS A O 1
ATOM 681 N N . ALA A 1 86 ? -0.842 -7.439 -15.926 1.00 90.94 86 ALA A N 1
ATOM 682 C CA . ALA A 1 86 ? -1.569 -8.244 -14.948 1.00 90.94 86 ALA A CA 1
ATOM 683 C C . ALA A 1 86 ? -1.027 -8.037 -13.528 1.00 90.94 86 ALA A C 1
ATOM 685 O O . ALA A 1 86 ? -1.813 -7.882 -12.594 1.00 90.94 86 ALA A O 1
ATOM 686 N N . TYR A 1 87 ? 0.294 -7.975 -13.365 1.00 90.56 87 TYR A N 1
ATOM 687 C CA . TYR A 1 87 ? 0.929 -7.735 -12.075 1.00 90.56 87 TYR A CA 1
ATOM 688 C C . TYR A 1 87 ? 0.693 -6.309 -11.560 1.00 90.56 87 TYR A C 1
ATOM 690 O O . TYR A 1 87 ? 0.312 -6.135 -10.402 1.00 90.56 87 TYR A O 1
ATOM 698 N N . VAL A 1 88 ? 0.830 -5.291 -12.417 1.00 87.12 88 VAL A N 1
ATOM 699 C CA . VAL A 1 88 ? 0.508 -3.895 -12.070 1.00 87.12 88 VAL A CA 1
ATOM 700 C C . VAL A 1 88 ? -0.958 -3.767 -11.650 1.00 87.12 88 VAL A C 1
ATOM 702 O O . VAL A 1 88 ? -1.246 -3.190 -10.602 1.00 87.12 88 VAL A O 1
ATOM 705 N N . LEU A 1 89 ? -1.889 -4.363 -12.403 1.00 88.31 89 LEU A N 1
ATOM 706 C CA . LEU A 1 89 ? -3.309 -4.386 -12.044 1.00 88.31 89 LEU A CA 1
ATOM 707 C C . LEU A 1 89 ? -3.542 -5.118 -10.721 1.00 88.31 89 LEU A C 1
ATOM 709 O O . LEU A 1 89 ? -4.244 -4.601 -9.854 1.00 88.31 89 LEU A O 1
ATOM 713 N N . PHE A 1 90 ? -2.934 -6.287 -10.527 1.00 91.81 90 PHE A N 1
ATOM 714 C CA . PHE A 1 90 ? -3.021 -7.030 -9.273 1.00 91.81 90 PHE A CA 1
ATOM 715 C C . PHE A 1 90 ? -2.581 -6.171 -8.081 1.00 91.81 90 PHE A C 1
ATOM 717 O O . PHE A 1 90 ? -3.329 -6.048 -7.107 1.00 91.81 90 PHE A O 1
ATOM 724 N N . LEU A 1 91 ? -1.418 -5.519 -8.177 1.00 87.69 91 LEU A N 1
ATOM 725 C CA . LEU A 1 91 ? -0.913 -4.615 -7.144 1.00 87.69 91 LEU A CA 1
ATOM 726 C C . LEU A 1 91 ? -1.840 -3.418 -6.919 1.00 87.69 91 LEU A C 1
ATOM 728 O O . LEU A 1 91 ? -2.099 -3.057 -5.770 1.00 87.69 91 LEU A O 1
ATOM 732 N N . LEU A 1 92 ? -2.399 -2.848 -7.985 1.00 86.31 92 LEU A N 1
ATOM 733 C CA . LEU A 1 92 ? -3.398 -1.787 -7.902 1.00 86.31 92 LEU A CA 1
ATOM 734 C C . LEU A 1 92 ? -4.651 -2.252 -7.143 1.00 86.31 92 LEU A C 1
ATOM 736 O O . LEU A 1 92 ? -5.193 -1.511 -6.326 1.00 86.31 92 LEU A O 1
ATOM 740 N N . PHE A 1 93 ? -5.112 -3.488 -7.317 1.00 87.50 93 PHE A N 1
ATOM 741 C CA . PHE A 1 93 ? -6.250 -3.981 -6.539 1.00 87.50 93 PHE A CA 1
ATOM 742 C C . PHE A 1 93 ? -5.894 -4.211 -5.068 1.00 87.50 93 PHE A C 1
ATOM 744 O O . PHE A 1 93 ? -6.577 -3.694 -4.181 1.00 87.50 93 PHE A O 1
ATOM 751 N N . VAL A 1 94 ? -4.830 -4.966 -4.793 1.00 87.44 94 VAL A N 1
ATOM 752 C CA . VAL A 1 94 ? -4.530 -5.444 -3.432 1.00 87.44 94 VAL A CA 1
ATOM 753 C C . VAL A 1 94 ? -3.863 -4.394 -2.546 1.00 87.44 94 VAL A C 1
ATOM 755 O O . VAL A 1 94 ? -4.130 -4.357 -1.347 1.00 87.44 94 VAL A O 1
ATOM 758 N N . VAL A 1 95 ? -3.036 -3.515 -3.114 1.00 84.38 95 VAL A N 1
ATOM 759 C CA . VAL A 1 95 ? -2.306 -2.477 -2.366 1.00 84.38 95 VAL A CA 1
ATOM 760 C C . VAL A 1 95 ? -3.042 -1.138 -2.387 1.00 84.38 95 VAL A C 1
ATOM 762 O O . VAL A 1 95 ? -2.806 -0.312 -1.510 1.00 84.38 95 VAL A O 1
ATOM 765 N N . PHE A 1 96 ? -3.955 -0.913 -3.336 1.00 81.31 96 PHE A N 1
ATOM 766 C CA . PHE A 1 96 ? -4.589 0.395 -3.516 1.00 81.31 96 PHE A CA 1
ATOM 767 C C . PHE A 1 96 ? -6.121 0.351 -3.409 1.00 81.31 96 PHE A C 1
ATOM 769 O O . PHE A 1 96 ? -6.672 0.937 -2.475 1.00 81.31 96 PHE A O 1
ATOM 776 N N . LEU A 1 97 ? -6.833 -0.362 -4.289 1.00 84.12 97 LEU A N 1
ATOM 777 C CA . LEU A 1 97 ? -8.302 -0.313 -4.321 1.00 84.12 97 LEU A CA 1
ATOM 778 C C . LEU A 1 97 ? -8.962 -0.983 -3.112 1.00 84.12 97 LEU A C 1
ATOM 780 O O . LEU A 1 97 ? -9.810 -0.362 -2.476 1.00 84.12 97 LEU A O 1
ATOM 784 N N . ILE A 1 98 ? -8.591 -2.219 -2.762 1.00 87.00 98 ILE A N 1
ATOM 785 C CA . ILE A 1 98 ? -9.204 -2.949 -1.638 1.00 87.00 98 ILE A CA 1
ATOM 786 C C . ILE A 1 98 ? -8.981 -2.208 -0.308 1.00 87.00 98 ILE A C 1
ATOM 788 O O . ILE A 1 98 ? -9.965 -1.959 0.404 1.00 87.00 98 ILE A O 1
ATOM 792 N N . PRO A 1 99 ? -7.743 -1.795 0.039 1.00 84.50 99 PRO A N 1
ATOM 793 C CA . PRO A 1 99 ? -7.515 -0.943 1.198 1.00 84.50 99 PRO A CA 1
ATOM 794 C C . PRO A 1 99 ? -8.308 0.363 1.114 1.00 84.50 99 PRO A C 1
ATOM 796 O O . PRO A 1 99 ? -9.016 0.701 2.058 1.00 84.50 99 PRO A O 1
ATOM 799 N N . GLY A 1 100 ? -8.276 1.057 -0.028 1.00 81.19 100 GLY A N 1
ATOM 800 C CA . GLY A 1 100 ? -8.989 2.319 -0.229 1.00 81.19 100 GLY A CA 1
ATOM 801 C C . GLY A 1 100 ? -10.500 2.214 0.008 1.00 81.19 100 GLY A C 1
ATOM 802 O O . GLY A 1 100 ? -11.067 3.029 0.736 1.00 81.19 100 GLY A O 1
ATOM 803 N N . VAL A 1 101 ? -11.150 1.179 -0.532 1.00 84.38 101 VAL A N 1
ATOM 804 C CA . VAL A 1 101 ? -12.587 0.918 -0.342 1.00 84.38 101 VAL A CA 1
ATOM 805 C C . VAL A 1 101 ? -12.893 0.571 1.111 1.00 84.38 101 VAL A C 1
ATOM 807 O O . VAL A 1 101 ? -13.816 1.142 1.691 1.00 84.38 101 VAL A O 1
ATOM 810 N N . THR A 1 102 ? -12.104 -0.316 1.725 1.00 84.31 102 THR A N 1
ATOM 811 C CA . THR A 1 102 ? -12.278 -0.694 3.138 1.00 84.31 102 THR A CA 1
ATOM 812 C C . THR A 1 102 ? -12.243 0.543 4.029 1.00 84.31 102 THR A C 1
ATOM 814 O O . THR A 1 102 ? -13.099 0.735 4.893 1.00 84.31 102 THR A O 1
ATOM 817 N N . LEU A 1 103 ? -11.287 1.430 3.767 1.00 76.38 103 LEU A N 1
ATOM 818 C CA . LEU A 1 103 ? -11.140 2.688 4.476 1.00 76.38 103 LEU A CA 1
ATOM 819 C C . LEU A 1 103 ? -12.341 3.612 4.240 1.00 76.38 103 LEU A C 1
ATOM 821 O O . LEU A 1 103 ? -12.934 4.093 5.206 1.00 76.38 103 LEU A O 1
ATOM 825 N N . ALA A 1 104 ? -12.744 3.823 2.985 1.00 79.69 104 ALA A N 1
ATOM 826 C CA . ALA A 1 104 ? -13.889 4.665 2.638 1.00 79.69 104 ALA A CA 1
ATOM 827 C C . ALA A 1 104 ? -15.185 4.193 3.320 1.00 79.69 104 ALA A C 1
ATOM 829 O O . ALA A 1 104 ? -15.919 5.005 3.890 1.00 79.69 104 ALA A O 1
ATOM 830 N N . VAL A 1 105 ? -15.444 2.882 3.326 1.00 83.06 105 VAL A N 1
ATOM 831 C CA . VAL A 1 105 ? -16.599 2.270 4.000 1.00 83.06 105 VAL A CA 1
ATOM 832 C C . VAL A 1 105 ? -16.511 2.465 5.512 1.00 83.06 105 VAL A C 1
ATOM 834 O O . VAL A 1 105 ? -17.425 3.052 6.100 1.00 83.06 105 VAL A O 1
ATOM 837 N N . CYS A 1 106 ? -15.409 2.051 6.151 1.00 78.12 106 CYS A N 1
ATOM 838 C CA . CYS A 1 106 ? -15.225 2.219 7.595 1.00 78.12 106 CYS A CA 1
ATOM 839 C C . CYS A 1 106 ? -15.440 3.680 8.022 1.00 78.12 106 CYS A C 1
ATOM 841 O O . CYS A 1 106 ? -16.138 3.941 9.005 1.00 78.12 106 CYS A O 1
ATOM 843 N N . TYR A 1 107 ? -14.910 4.643 7.263 1.00 71.25 107 TYR A N 1
ATOM 844 C CA . TYR A 1 107 ? -15.030 6.062 7.593 1.00 71.25 107 TYR A CA 1
ATOM 845 C C . TYR A 1 107 ? -16.388 6.677 7.272 1.00 71.25 107 TYR A C 1
ATOM 847 O O . TYR A 1 107 ? -16.844 7.524 8.042 1.00 71.25 107 TYR A O 1
ATOM 855 N N . SER A 1 108 ? -17.078 6.226 6.225 1.00 76.06 108 SER A N 1
ATOM 856 C CA . SER A 1 108 ? -18.458 6.645 5.942 1.00 76.06 108 SER A CA 1
ATOM 857 C C . SER A 1 108 ? -19.390 6.250 7.087 1.00 76.06 108 SER A C 1
ATOM 859 O O . SER A 1 108 ? -20.203 7.055 7.543 1.00 76.06 108 SER A O 1
ATOM 861 N N . HIS A 1 109 ? -19.223 5.039 7.625 1.00 71.50 109 HIS A N 1
ATOM 862 C CA . HIS A 1 109 ? -19.988 4.578 8.782 1.00 71.50 109 HIS A CA 1
ATOM 863 C C . HIS A 1 109 ? -19.629 5.326 10.067 1.00 71.50 109 HIS A C 1
ATOM 865 O O . HIS A 1 109 ? -20.526 5.672 10.838 1.00 71.50 109 HIS A O 1
ATOM 871 N N . VAL A 1 110 ? -18.343 5.617 10.297 1.00 70.75 110 VAL A N 1
ATOM 872 C CA . VAL A 1 110 ? -17.924 6.465 11.423 1.00 70.75 110 VAL A CA 1
ATOM 873 C C . VAL A 1 110 ? -18.536 7.862 11.295 1.00 70.75 110 VAL A C 1
ATOM 875 O O . VAL A 1 110 ? -19.113 8.347 12.261 1.00 70.75 110 VAL A O 1
ATOM 878 N N . GLY A 1 111 ? -18.482 8.490 10.118 1.00 67.69 111 GLY A N 1
ATOM 879 C CA . GLY A 1 111 ? -19.068 9.810 9.873 1.00 67.69 111 GLY A CA 1
ATOM 880 C C . GLY A 1 111 ? -20.577 9.844 10.121 1.00 67.69 111 GLY A C 1
ATOM 881 O O . GLY A 1 111 ? -21.058 10.700 10.861 1.00 67.69 111 GLY A O 1
ATOM 882 N N . ARG A 1 112 ? -21.318 8.861 9.594 1.00 72.12 112 ARG A N 1
ATOM 883 C CA . ARG A 1 112 ? -22.773 8.751 9.799 1.00 72.12 112 ARG A CA 1
ATOM 884 C C . ARG A 1 112 ? -23.150 8.552 11.268 1.00 72.12 112 ARG A C 1
ATOM 886 O O . ARG A 1 112 ? -24.036 9.242 11.760 1.00 72.12 112 ARG A O 1
ATOM 893 N N . ALA A 1 113 ? -22.450 7.671 11.986 1.00 66.38 113 ALA A N 1
ATOM 894 C CA . ALA A 1 113 ? -22.701 7.421 13.410 1.00 66.38 113 ALA A CA 1
ATOM 895 C C . ALA A 1 113 ? -22.373 8.624 14.312 1.00 66.38 113 ALA A C 1
ATOM 897 O O . ALA A 1 113 ? -22.855 8.709 15.441 1.00 66.38 113 ALA A O 1
ATOM 898 N N . LEU A 1 114 ? -21.526 9.537 13.834 1.00 61.94 114 LEU A N 1
ATOM 899 C CA . LEU A 1 114 ? -21.205 10.779 14.526 1.00 61.94 114 LEU A CA 1
ATOM 900 C C . LEU A 1 114 ? -22.250 11.863 14.244 1.00 61.94 114 LEU A C 1
ATOM 902 O O . LEU A 1 114 ? -22.712 12.487 15.194 1.00 61.94 114 LEU A O 1
ATOM 906 N N . CYS A 1 115 ? -22.681 12.031 12.989 1.00 64.38 115 CYS A N 1
ATOM 907 C CA . CYS A 1 115 ? -23.761 12.965 12.650 1.00 64.38 115 CYS A CA 1
ATOM 908 C C . CYS A 1 115 ? -25.090 12.586 13.316 1.00 64.38 115 CYS A C 1
ATOM 910 O O . CYS A 1 115 ? -25.827 13.467 13.742 1.00 64.38 115 CYS A O 1
ATOM 912 N N . SER A 1 116 ? -25.389 11.289 13.463 1.00 58.84 116 SER A N 1
ATOM 913 C CA . SER A 1 116 ? -26.625 10.855 14.124 1.00 58.84 116 SER A CA 1
ATOM 914 C C . SER A 1 116 ? -26.620 11.096 15.638 1.00 58.84 116 SER A C 1
ATOM 916 O O . SER A 1 116 ? -27.686 11.208 16.229 1.00 58.84 116 SER A O 1
ATOM 918 N N . LYS A 1 117 ? -25.442 11.153 16.278 1.00 54.06 117 LYS A N 1
ATOM 919 C CA . LYS A 1 117 ? -25.297 11.335 17.735 1.00 54.06 117 LYS A CA 1
ATOM 920 C C . LYS A 1 117 ? -25.114 12.794 18.154 1.00 54.06 117 LYS A C 1
ATOM 922 O O . LYS A 1 117 ? -25.496 13.127 19.272 1.00 54.06 117 LYS A O 1
ATOM 927 N N . ASP A 1 118 ? -24.584 13.651 17.277 1.00 50.19 118 ASP A N 1
ATOM 928 C CA . ASP A 1 118 ? -24.498 15.103 17.517 1.00 50.19 118 ASP A CA 1
ATOM 929 C C . ASP A 1 118 ? -25.906 15.752 17.607 1.00 50.19 118 ASP A C 1
ATOM 931 O O . ASP A 1 118 ? -26.047 16.802 18.222 1.00 50.19 118 ASP A O 1
ATOM 935 N N . MET A 1 119 ? -26.962 15.097 17.097 1.00 43.66 119 MET A N 1
ATOM 936 C CA . MET A 1 119 ? -28.365 15.540 17.219 1.00 43.66 119 MET A CA 1
ATOM 937 C C . MET A 1 119 ? -29.069 15.126 18.531 1.00 43.66 119 MET A C 1
ATOM 939 O O . MET A 1 119 ? -30.180 15.581 18.774 1.00 43.66 119 MET A O 1
ATOM 943 N N . THR A 1 120 ? -28.488 14.258 19.377 1.00 48.00 120 THR A N 1
ATOM 944 C CA . THR A 1 120 ? -29.231 13.633 20.505 1.00 48.00 120 THR A CA 1
ATOM 945 C C . THR A 1 120 ? -28.640 13.847 21.905 1.00 48.00 120 THR A C 1
ATOM 947 O O . THR A 1 120 ? -29.197 13.315 22.860 1.00 48.00 120 THR A O 1
ATOM 950 N N . ARG A 1 121 ? -27.516 14.559 22.093 1.00 46.12 121 ARG A N 1
ATOM 951 C CA . ARG A 1 121 ? -26.871 14.649 23.426 1.00 46.12 121 ARG A CA 1
ATOM 952 C C . ARG A 1 121 ? -26.271 16.018 23.754 1.00 46.12 121 ARG A C 1
ATOM 954 O O . ARG A 1 121 ? -25.059 16.211 23.695 1.00 46.12 121 ARG A O 1
ATOM 961 N N . GLU A 1 122 ? -27.126 16.916 24.232 1.00 43.12 122 GLU A N 1
ATOM 962 C CA . GLU A 1 122 ? -26.759 17.803 25.340 1.00 43.12 122 GLU A CA 1
ATOM 963 C C . GLU A 1 122 ? -26.556 16.925 26.592 1.00 43.12 122 GLU A C 1
ATOM 965 O O . GLU A 1 122 ? -27.443 16.166 26.974 1.00 43.12 122 GLU A O 1
ATOM 970 N N . GLY A 1 123 ? -25.369 16.954 27.207 1.00 47.81 123 GLY A N 1
ATOM 971 C CA . GLY A 1 123 ? -25.120 16.310 28.506 1.00 47.81 123 GLY A CA 1
ATOM 972 C C . GLY A 1 123 ? -24.034 15.224 28.523 1.00 47.81 123 GLY A C 1
ATOM 973 O O . GLY A 1 123 ? -24.265 14.062 28.177 1.00 47.81 123 GLY A O 1
ATOM 974 N N . SER A 1 124 ? -22.849 15.616 29.015 1.00 45.78 124 SER A N 1
ATOM 975 C CA . SER A 1 124 ? -21.725 14.846 29.608 1.00 45.78 124 SER A CA 1
ATOM 976 C C . SER A 1 124 ? -20.362 15.081 28.932 1.00 45.78 124 SER A C 1
ATOM 978 O O . SER A 1 124 ? -19.910 14.316 28.073 1.00 45.78 124 SER A O 1
ATOM 980 N N . ASP A 1 125 ? -19.666 16.115 29.414 1.00 53.41 125 ASP A N 1
ATOM 981 C CA . ASP A 1 125 ? -18.371 16.632 28.938 1.00 53.41 125 ASP A CA 1
ATOM 982 C C . ASP A 1 125 ? -17.223 15.607 28.866 1.00 53.41 125 ASP A C 1
ATOM 984 O O . ASP A 1 125 ? -16.274 15.750 28.083 1.00 53.41 125 ASP A O 1
ATOM 988 N N . THR A 1 126 ? -17.295 14.528 29.648 1.00 51.47 126 THR A N 1
ATOM 989 C CA . THR A 1 126 ? -16.255 13.487 29.686 1.00 51.47 126 THR A CA 1
ATOM 990 C C . THR A 1 126 ? -16.348 12.530 28.488 1.00 51.47 126 THR A C 1
ATOM 992 O O . THR A 1 126 ? -15.328 12.026 28.009 1.00 51.47 126 THR A O 1
ATOM 995 N N . SER A 1 127 ? -17.554 12.307 27.950 1.00 52.72 127 SER A N 1
ATOM 996 C CA . SER A 1 127 ? -17.791 11.406 26.809 1.00 52.72 127 SER A CA 1
ATOM 997 C C . SER A 1 127 ? -17.505 12.078 25.457 1.00 52.72 127 SER A C 1
ATOM 999 O O . SER A 1 127 ? -16.939 11.458 24.550 1.00 52.72 127 SER A O 1
ATOM 1001 N N . THR A 1 128 ? -17.780 13.379 25.357 1.00 51.19 128 THR A N 1
ATOM 1002 C CA . THR A 1 128 ? -17.518 14.232 24.189 1.00 51.19 128 THR A CA 1
ATOM 1003 C C . THR A 1 128 ? -16.020 14.376 23.920 1.00 51.19 128 THR A C 1
ATOM 1005 O O . THR A 1 128 ? -15.580 14.164 22.788 1.00 51.19 128 THR A O 1
ATOM 1008 N N . ARG A 1 129 ? -15.188 14.630 24.943 1.00 50.66 129 ARG A N 1
ATOM 1009 C CA . ARG A 1 129 ? -13.719 14.760 24.786 1.00 50.66 129 ARG A CA 1
ATOM 1010 C C . ARG A 1 129 ? -13.054 13.516 24.181 1.00 50.66 129 ARG A C 1
ATOM 1012 O O . ARG A 1 129 ? -12.173 13.636 23.322 1.00 50.66 129 ARG A O 1
ATOM 1019 N N . GLY A 1 130 ? -13.493 12.320 24.583 1.00 55.94 130 GLY A N 1
ATOM 1020 C CA . GLY A 1 130 ? -13.028 11.055 24.008 1.00 55.94 130 GLY A CA 1
ATOM 1021 C C . GLY A 1 130 ? -13.428 10.893 22.538 1.00 55.94 130 GLY A C 1
ATOM 1022 O O . GLY A 1 130 ? -12.619 10.442 21.725 1.00 55.94 130 GLY A O 1
ATOM 1023 N N . LEU A 1 131 ? -14.642 11.319 22.181 1.00 58.84 131 LEU A N 1
ATOM 1024 C CA . LEU A 1 131 ? -15.173 11.279 20.818 1.00 58.84 131 LEU A CA 1
ATOM 1025 C C . LEU A 1 131 ? -14.447 12.263 19.882 1.00 58.84 131 LEU A C 1
ATOM 1027 O O . LEU A 1 131 ? -14.047 11.875 18.786 1.00 58.84 131 LEU A O 1
ATOM 1031 N N . PHE A 1 132 ? -14.179 13.498 20.320 1.00 58.38 132 PHE A N 1
ATOM 1032 C CA . PHE A 1 132 ? -13.430 14.496 19.539 1.00 58.38 132 PHE A CA 1
ATOM 1033 C C . PHE A 1 132 ? -11.985 14.065 19.256 1.00 58.38 132 PHE A C 1
ATOM 1035 O O . PHE A 1 132 ? -11.491 14.226 18.136 1.00 58.38 132 PHE A O 1
ATOM 1042 N N . SER A 1 133 ? -11.309 13.449 20.234 1.00 58.56 133 SER A N 1
ATOM 1043 C CA . SER A 1 133 ? -9.972 12.879 20.016 1.00 58.56 133 SER A CA 1
ATOM 1044 C C . SER A 1 133 ? -9.992 11.746 18.981 1.00 58.56 133 SER A C 1
ATOM 1046 O O . SER A 1 133 ? -9.035 11.603 18.219 1.00 58.56 133 SER A O 1
ATOM 1048 N N . ARG A 1 134 ? -11.079 10.962 18.924 1.00 61.47 134 ARG A N 1
ATOM 1049 C CA . ARG A 1 134 ? -11.287 9.900 17.925 1.00 61.47 134 ARG A CA 1
ATOM 1050 C C . ARG A 1 134 ? -11.633 10.473 16.540 1.00 61.47 134 ARG A C 1
ATOM 1052 O O . ARG A 1 134 ? -11.054 10.009 15.562 1.00 61.47 134 ARG A O 1
ATOM 1059 N N . LYS A 1 135 ? -12.461 11.530 16.456 1.00 63.84 135 LYS A N 1
ATOM 1060 C CA . LYS A 1 135 ? -12.752 12.294 15.217 1.00 63.84 135 LYS A CA 1
ATOM 1061 C C . LYS A 1 135 ? -11.463 12.840 14.585 1.00 63.84 135 LYS A C 1
ATOM 1063 O O . LYS A 1 135 ? -11.246 12.700 13.385 1.00 63.84 135 LYS A O 1
ATOM 1068 N N . LYS A 1 136 ? -10.569 13.414 15.399 1.00 65.38 136 LYS A N 1
ATOM 1069 C CA . LYS A 1 136 ? -9.286 13.964 14.931 1.00 65.38 136 LYS A CA 1
ATOM 1070 C C . LYS A 1 136 ? -8.357 12.892 14.352 1.00 65.38 136 LYS A C 1
ATOM 1072 O O . LYS A 1 136 ? -7.763 13.117 13.301 1.00 65.38 136 LYS A O 1
ATOM 1077 N N . ALA A 1 137 ? -8.257 11.738 15.015 1.00 64.50 137 ALA A N 1
ATOM 1078 C CA . ALA A 1 137 ? -7.471 10.605 14.528 1.00 64.50 137 ALA A CA 1
ATOM 1079 C C . ALA A 1 137 ? -8.051 10.016 13.228 1.00 64.50 137 ALA A C 1
ATOM 1081 O O . ALA A 1 137 ? -7.299 9.715 12.310 1.00 64.50 137 ALA A O 1
ATOM 1082 N N . ALA A 1 138 ? -9.380 9.921 13.114 1.00 64.50 138 ALA A N 1
ATOM 1083 C CA . ALA A 1 138 ? -10.051 9.488 11.888 1.00 64.50 138 ALA A CA 1
ATOM 1084 C C . ALA A 1 138 ? -9.783 10.440 10.710 1.00 64.50 138 ALA A C 1
ATOM 1086 O O . ALA A 1 138 ? -9.348 10.000 9.651 1.00 64.50 138 ALA A O 1
ATOM 1087 N N . ARG A 1 139 ? -9.949 11.756 10.917 1.00 67.75 139 ARG A N 1
ATOM 1088 C CA . ARG A 1 139 ? -9.635 12.778 9.903 1.00 67.75 139 ARG A CA 1
ATOM 1089 C C . ARG A 1 139 ? -8.182 12.699 9.440 1.00 67.75 139 ARG A C 1
ATOM 1091 O O . ARG A 1 139 ? -7.903 12.844 8.260 1.00 67.75 139 ARG A O 1
ATOM 1098 N N . MET A 1 140 ? -7.262 12.465 10.370 1.00 68.31 140 MET A N 1
ATOM 1099 C CA . MET A 1 140 ? -5.848 12.310 10.053 1.00 68.31 140 MET A CA 1
ATOM 1100 C C . MET A 1 140 ? -5.587 11.115 9.125 1.00 68.31 140 MET A C 1
ATOM 1102 O O . MET A 1 140 ? -4.817 11.247 8.179 1.00 68.31 140 MET A O 1
ATOM 1106 N N . ILE A 1 141 ? -6.235 9.977 9.371 1.00 68.06 141 ILE A N 1
ATOM 1107 C CA . ILE A 1 141 ? -6.064 8.785 8.536 1.00 68.06 141 ILE A CA 1
ATOM 1108 C C . ILE A 1 141 ? -6.675 8.997 7.142 1.00 68.06 141 ILE A C 1
ATOM 1110 O O . ILE A 1 141 ? -6.049 8.621 6.159 1.00 68.06 141 ILE A O 1
ATOM 1114 N N . ILE A 1 142 ? -7.818 9.687 7.025 1.00 68.00 142 ILE A N 1
ATOM 1115 C CA . ILE A 1 142 ? -8.396 10.063 5.718 1.00 68.00 142 ILE A CA 1
ATOM 1116 C C . ILE A 1 142 ? -7.402 10.879 4.885 1.00 68.00 142 ILE A C 1
ATOM 1118 O O . ILE A 1 142 ? -7.211 10.593 3.706 1.00 68.00 142 ILE A O 1
ATOM 1122 N N . ILE A 1 143 ? -6.739 11.867 5.493 1.00 71.50 143 ILE A N 1
ATOM 1123 C CA . ILE A 1 143 ? -5.751 12.680 4.773 1.00 71.50 143 ILE A CA 1
ATOM 1124 C C . ILE A 1 143 ? -4.558 11.816 4.340 1.00 71.50 143 ILE A C 1
ATOM 1126 O O . ILE A 1 143 ? -4.122 11.932 3.201 1.00 71.50 143 ILE A O 1
ATOM 1130 N N . LEU A 1 144 ? -4.070 10.909 5.197 1.00 69.00 144 LEU A N 1
ATOM 1131 C CA . LEU A 1 144 ? -3.000 9.969 4.830 1.00 69.00 144 LEU A CA 1
ATOM 1132 C C . LEU A 1 144 ? -3.367 9.103 3.618 1.00 69.00 144 LEU A C 1
ATOM 1134 O O . LEU A 1 144 ? -2.525 8.860 2.761 1.00 69.00 144 LEU A O 1
ATOM 1138 N N . ILE A 1 145 ? -4.630 8.692 3.514 1.00 68.88 145 ILE A N 1
ATOM 1139 C CA . ILE A 1 145 ? -5.125 7.883 2.396 1.00 68.88 145 ILE A CA 1
ATOM 1140 C C . ILE A 1 145 ? -5.199 8.698 1.116 1.00 68.88 145 ILE A C 1
ATOM 1142 O O . ILE A 1 145 ? -4.703 8.250 0.093 1.00 68.88 145 ILE A O 1
ATOM 1146 N N . ILE A 1 146 ? -5.794 9.893 1.158 1.00 75.19 146 ILE A N 1
ATOM 1147 C CA . ILE A 1 146 ? -5.877 10.764 -0.023 1.00 75.19 146 ILE A CA 1
ATOM 1148 C C . ILE A 1 146 ? -4.472 11.051 -0.550 1.00 75.19 146 ILE A C 1
ATOM 1150 O O . ILE A 1 146 ? -4.237 10.964 -1.750 1.00 75.19 146 ILE A O 1
ATOM 1154 N N . VAL A 1 147 ? -3.525 11.321 0.348 1.00 77.31 147 VAL A N 1
ATOM 1155 C CA . VAL A 1 147 ? -2.133 11.546 -0.032 1.00 77.31 147 VAL A CA 1
ATOM 1156 C C . VAL A 1 147 ? -1.501 10.287 -0.627 1.00 77.31 147 VAL A C 1
ATOM 1158 O O . VAL A 1 147 ? -0.871 10.381 -1.673 1.00 77.31 147 VAL A O 1
ATOM 1161 N N . PHE A 1 148 ? -1.717 9.104 -0.042 1.00 74.62 148 PHE A N 1
ATOM 1162 C CA . PHE A 1 148 ? -1.283 7.843 -0.650 1.00 74.62 148 PHE A CA 1
ATOM 1163 C C . PHE A 1 148 ? -1.840 7.669 -2.070 1.00 74.62 148 PHE A C 1
ATOM 1165 O O . PHE A 1 148 ? -1.079 7.359 -2.988 1.00 74.62 148 PHE A O 1
ATOM 1172 N N . MET A 1 149 ? -3.140 7.931 -2.260 1.00 73.94 149 MET A N 1
ATOM 1173 C CA . MET A 1 149 ? -3.785 7.811 -3.564 1.00 73.94 149 MET A CA 1
ATOM 1174 C C . MET A 1 149 ? -3.170 8.780 -4.580 1.00 73.94 149 MET A C 1
ATOM 1176 O O . MET A 1 149 ? -2.808 8.368 -5.675 1.00 73.94 149 MET A O 1
ATOM 1180 N N . LEU A 1 150 ? -3.005 10.051 -4.207 1.00 78.56 150 LEU A N 1
ATOM 1181 C CA . LEU A 1 150 ? -2.427 11.082 -5.073 1.00 78.56 150 LEU A CA 1
ATOM 1182 C C . LEU A 1 150 ? -0.948 10.831 -5.393 1.00 78.56 150 LEU A C 1
ATOM 1184 O O . LEU A 1 150 ? -0.502 11.183 -6.479 1.00 78.56 150 LEU A O 1
ATOM 1188 N N . CYS A 1 151 ? -0.196 10.210 -4.481 1.00 82.00 151 CYS A N 1
ATOM 1189 C CA . CYS A 1 151 ? 1.209 9.884 -4.707 1.00 82.00 151 CYS A CA 1
ATOM 1190 C C . CYS A 1 151 ? 1.401 8.676 -5.635 1.00 82.00 151 CYS A C 1
ATOM 1192 O O . CYS A 1 151 ? 2.338 8.672 -6.424 1.00 82.00 151 CYS A O 1
ATOM 1194 N N . TRP A 1 152 ? 0.541 7.654 -5.550 1.00 79.94 152 TRP A N 1
ATOM 1195 C CA . TRP A 1 152 ? 0.741 6.387 -6.270 1.00 79.94 152 TRP A CA 1
ATOM 1196 C C . TRP A 1 152 ? -0.111 6.219 -7.526 1.00 79.94 152 TRP A C 1
ATOM 1198 O O . TRP A 1 152 ? 0.311 5.532 -8.457 1.00 79.94 152 TRP A O 1
ATOM 1208 N N . LEU A 1 153 ? -1.299 6.821 -7.589 1.00 80.88 153 LEU A N 1
ATOM 1209 C CA . LEU A 1 153 ? -2.186 6.689 -8.746 1.00 80.88 153 LEU A CA 1
ATOM 1210 C C . LEU A 1 153 ? -1.556 7.215 -10.048 1.00 80.88 153 LEU A C 1
ATOM 1212 O O . LEU A 1 153 ? -1.646 6.500 -11.046 1.00 80.88 153 LEU A O 1
ATOM 1216 N N . PRO A 1 154 ? -0.871 8.379 -10.066 1.00 83.44 154 PRO A N 1
ATOM 1217 C CA . PRO A 1 154 ? -0.235 8.881 -11.283 1.00 83.44 154 PRO A CA 1
ATOM 1218 C C . PRO A 1 154 ? 0.789 7.902 -11.861 1.00 83.44 154 PRO A C 1
ATOM 1220 O O . PRO A 1 154 ? 0.801 7.684 -13.066 1.00 83.44 154 PRO A O 1
ATOM 1223 N N . TYR A 1 155 ? 1.586 7.256 -11.002 1.00 81.94 155 TYR A N 1
ATOM 1224 C CA . TYR A 1 155 ? 2.574 6.260 -11.422 1.00 81.94 155 TYR A CA 1
ATOM 1225 C C . TYR A 1 155 ? 1.914 5.017 -12.021 1.00 81.94 155 TYR A C 1
ATOM 1227 O O . TYR A 1 155 ? 2.319 4.554 -13.081 1.00 81.94 155 TYR A O 1
ATOM 1235 N N . ASN A 1 156 ? 0.867 4.488 -11.378 1.00 79.81 156 ASN A N 1
ATOM 1236 C CA . ASN A 1 156 ? 0.164 3.309 -11.892 1.00 79.81 156 ASN A CA 1
ATOM 1237 C C . ASN A 1 156 ? -0.500 3.591 -13.249 1.00 79.81 156 ASN A C 1
ATOM 1239 O O . ASN A 1 156 ? -0.466 2.741 -14.133 1.00 79.81 156 ASN A O 1
ATOM 1243 N N . ILE A 1 157 ? -1.068 4.789 -13.433 1.00 81.44 157 ILE A N 1
ATOM 1244 C CA . ILE A 1 157 ? -1.642 5.210 -14.718 1.00 81.44 157 ILE A CA 1
ATOM 1245 C C . ILE A 1 157 ? -0.536 5.369 -15.767 1.00 81.44 157 ILE A C 1
ATOM 1247 O O . ILE A 1 157 ? -0.650 4.802 -16.849 1.00 81.44 157 ILE A O 1
ATOM 1251 N N . ALA A 1 158 ? 0.549 6.080 -15.446 1.00 79.31 158 ALA A N 1
ATOM 1252 C CA . ALA A 1 158 ? 1.672 6.273 -16.362 1.00 79.31 158 ALA A CA 1
ATOM 1253 C C . ALA A 1 158 ? 2.316 4.936 -16.773 1.00 79.31 158 ALA A C 1
ATOM 1255 O O . ALA A 1 158 ? 2.623 4.736 -17.943 1.00 79.31 158 ALA A O 1
ATOM 1256 N N . SER A 1 159 ? 2.443 3.986 -15.842 1.00 75.44 159 SER A N 1
ATOM 1257 C CA . SER A 1 159 ? 2.975 2.644 -16.106 1.00 75.44 159 SER A CA 1
ATOM 1258 C C . SER A 1 159 ? 2.066 1.812 -17.021 1.00 75.44 159 SER A C 1
ATOM 1260 O O . SER A 1 159 ? 2.559 1.015 -17.815 1.00 75.44 159 SER A O 1
ATOM 1262 N N . LEU A 1 160 ? 0.744 2.008 -16.965 1.00 77.69 160 LEU A N 1
ATOM 1263 C CA . LEU A 1 160 ? -0.208 1.329 -17.856 1.00 77.69 160 LEU A CA 1
ATOM 1264 C C . LEU A 1 160 ? -0.244 1.926 -19.271 1.00 77.69 160 LEU A C 1
ATOM 1266 O O . LEU A 1 160 ? -0.591 1.217 -20.214 1.00 77.69 160 LEU A O 1
ATOM 1270 N N . VAL A 1 161 ? 0.094 3.210 -19.410 1.00 75.19 161 VAL A N 1
ATOM 1271 C CA . VAL A 1 161 ? 0.043 3.975 -20.670 1.00 75.19 161 VAL A CA 1
ATOM 1272 C C . VAL A 1 161 ? 1.432 4.094 -21.326 1.00 75.19 161 VAL A C 1
ATOM 1274 O O . VAL A 1 161 ? 1.561 4.665 -22.404 1.00 75.19 161 VAL A O 1
ATOM 1277 N N . SER A 1 162 ? 2.467 3.494 -20.724 1.00 70.38 162 SER A N 1
ATOM 1278 C CA . SER A 1 162 ? 3.868 3.584 -21.167 1.00 70.38 162 SER A CA 1
ATOM 1279 C C . SER A 1 162 ? 4.148 3.067 -22.581 1.00 70.38 162 SER A C 1
ATOM 1281 O O . SER A 1 162 ? 5.214 3.339 -23.117 1.00 70.38 162 SER A O 1
ATOM 1283 N N . ASP A 1 163 ? 3.209 2.337 -23.187 1.00 65.88 163 ASP A N 1
ATOM 1284 C CA . ASP A 1 163 ? 3.317 1.845 -24.566 1.00 65.88 163 ASP A CA 1
ATOM 1285 C C . ASP A 1 163 ? 3.189 2.981 -25.606 1.00 65.88 163 ASP A C 1
ATOM 1287 O O . ASP A 1 163 ? 3.499 2.787 -26.780 1.00 65.88 163 ASP A O 1
ATOM 1291 N N . LEU A 1 164 ? 2.735 4.171 -25.191 1.00 62.97 164 LEU A N 1
ATOM 1292 C CA . LEU A 1 164 ? 2.750 5.383 -26.008 1.00 62.97 164 LEU A CA 1
ATOM 1293 C C . LEU A 1 164 ? 4.149 6.008 -25.902 1.00 62.97 164 LEU A C 1
ATOM 1295 O O . LEU A 1 164 ? 4.415 6.824 -25.025 1.00 62.97 164 LEU A O 1
ATOM 1299 N N . SER A 1 165 ? 5.063 5.534 -26.746 1.00 58.50 165 SER A N 1
ATOM 1300 C CA . SER A 1 165 ? 6.485 5.887 -26.794 1.00 58.50 165 SER A CA 1
ATOM 1301 C C . SER A 1 165 ? 6.718 7.378 -27.073 1.00 58.50 165 SER A C 1
ATOM 1303 O O . SER A 1 165 ? 6.871 7.779 -28.227 1.00 58.50 165 SER A O 1
ATOM 1305 N N . ASP A 1 166 ? 6.741 8.195 -26.024 1.00 67.06 166 ASP A N 1
ATOM 1306 C CA . ASP A 1 166 ? 7.079 9.615 -26.108 1.00 67.06 166 ASP A CA 1
ATOM 1307 C C . ASP A 1 166 ? 7.996 9.995 -24.935 1.00 67.06 166 ASP A C 1
ATOM 1309 O O . ASP A 1 166 ? 7.781 9.543 -23.805 1.00 67.06 166 ASP A O 1
ATOM 1313 N N . ASP A 1 167 ? 9.008 10.835 -25.172 1.00 71.06 167 ASP A N 1
ATOM 1314 C CA . ASP A 1 167 ? 10.018 11.232 -24.167 1.00 71.06 167 ASP A CA 1
ATOM 1315 C C . ASP A 1 167 ? 9.372 11.853 -22.914 1.00 71.06 167 ASP A C 1
ATOM 1317 O O . ASP A 1 167 ? 9.858 11.730 -21.783 1.00 71.06 167 ASP A O 1
ATOM 1321 N N . PHE A 1 168 ? 8.204 12.469 -23.102 1.00 74.38 168 PHE A N 1
ATOM 1322 C CA . PHE A 1 168 ? 7.364 12.997 -22.034 1.00 74.38 168 PHE A CA 1
ATOM 1323 C C . PHE A 1 168 ? 6.925 11.923 -21.024 1.00 74.38 168 PHE A C 1
ATOM 1325 O O . PHE A 1 168 ? 6.869 12.185 -19.819 1.00 74.38 168 PHE A O 1
ATOM 1332 N N . VAL A 1 169 ? 6.642 10.702 -21.485 1.00 76.69 169 VAL A N 1
ATOM 1333 C CA . VAL A 1 169 ? 6.176 9.598 -20.636 1.00 76.69 169 VAL A CA 1
ATOM 1334 C C . VAL A 1 169 ? 7.289 9.110 -19.712 1.00 76.69 169 VAL A C 1
ATOM 1336 O O . VAL A 1 169 ? 7.018 8.801 -18.551 1.00 76.69 169 VAL A O 1
ATOM 1339 N N . LEU A 1 170 ? 8.545 9.125 -20.166 1.00 73.75 170 LEU A N 1
ATOM 1340 C CA . LEU A 1 170 ? 9.695 8.770 -19.335 1.00 73.75 170 LEU A CA 1
ATOM 1341 C C . LEU A 1 170 ? 9.886 9.773 -18.187 1.00 73.75 170 LEU A C 1
ATOM 1343 O O . LEU A 1 170 ? 9.999 9.375 -17.025 1.00 73.75 170 LEU A O 1
ATOM 1347 N N . ILE A 1 171 ? 9.842 11.076 -18.486 1.00 79.06 171 ILE A N 1
ATOM 1348 C CA . ILE A 1 171 ? 9.928 12.144 -17.473 1.00 79.06 171 ILE A CA 1
ATOM 1349 C C . ILE A 1 171 ? 8.771 12.027 -16.472 1.00 79.06 171 ILE A C 1
ATOM 1351 O O . ILE A 1 171 ? 8.973 12.128 -15.257 1.00 79.06 171 ILE A O 1
ATOM 1355 N N . LEU A 1 172 ? 7.560 11.764 -16.970 1.00 80.88 172 LEU A N 1
ATOM 1356 C CA . LEU A 1 172 ? 6.380 11.567 -16.138 1.00 80.88 172 LEU A CA 1
ATOM 1357 C C . LEU A 1 172 ? 6.531 10.341 -15.224 1.00 80.88 172 LEU A C 1
ATOM 1359 O O . LEU A 1 172 ? 6.201 10.421 -14.041 1.00 80.88 172 LEU A O 1
ATOM 1363 N N . LEU A 1 173 ? 7.059 9.222 -15.725 1.00 78.81 173 LEU A N 1
ATOM 1364 C CA . LEU A 1 173 ? 7.324 8.019 -14.932 1.00 78.81 173 LEU A CA 1
ATOM 1365 C C . LEU A 1 173 ? 8.334 8.288 -13.814 1.00 78.81 173 LEU A C 1
ATOM 1367 O O . LEU A 1 173 ? 8.056 7.950 -12.665 1.00 78.81 173 LEU A O 1
ATOM 1371 N N . PHE A 1 174 ? 9.454 8.956 -14.106 1.00 81.50 174 PHE A N 1
ATOM 1372 C CA . PHE A 1 174 ? 10.435 9.329 -13.081 1.00 81.50 174 PHE A CA 1
ATOM 1373 C C . PHE A 1 174 ? 9.828 10.231 -12.004 1.00 81.50 174 PHE A C 1
ATOM 1375 O O . PHE A 1 174 ? 9.983 9.969 -10.809 1.00 81.50 174 PHE A O 1
ATOM 1382 N N . PHE A 1 175 ? 9.094 11.268 -12.412 1.00 83.44 175 PHE A N 1
ATOM 1383 C CA . PHE A 1 175 ? 8.463 12.199 -11.481 1.00 83.44 175 PHE A CA 1
ATOM 1384 C C . PHE A 1 175 ? 7.402 11.515 -10.607 1.00 83.44 175 PHE A C 1
ATOM 1386 O O . PHE A 1 175 ? 7.366 11.700 -9.390 1.00 83.44 175 PHE A O 1
ATOM 1393 N N . THR A 1 176 ? 6.544 10.695 -11.212 1.00 84.06 176 THR A N 1
ATOM 1394 C CA . THR A 1 176 ? 5.468 9.999 -10.495 1.00 84.06 176 THR A CA 1
ATOM 1395 C C . THR A 1 176 ? 5.996 8.882 -9.597 1.00 84.06 176 THR A C 1
ATOM 1397 O O . THR A 1 176 ? 5.467 8.688 -8.503 1.00 84.06 176 THR A O 1
ATOM 1400 N N . LEU A 1 177 ? 7.079 8.205 -9.988 1.00 83.00 177 LEU A N 1
ATOM 1401 C CA . LEU A 1 177 ? 7.780 7.244 -9.138 1.00 83.00 177 LEU A CA 1
ATOM 1402 C C . LEU A 1 177 ? 8.406 7.938 -7.923 1.00 83.00 177 LEU A C 1
ATOM 1404 O O . LEU A 1 177 ? 8.230 7.489 -6.787 1.00 83.00 177 LEU A O 1
ATOM 1408 N N . TRP A 1 178 ? 9.084 9.069 -8.140 1.00 85.81 178 TRP A N 1
ATOM 1409 C CA . TRP A 1 178 ? 9.633 9.889 -7.060 1.00 85.81 178 TRP A CA 1
ATOM 1410 C C . TRP A 1 178 ? 8.539 10.339 -6.082 1.00 85.81 178 TRP A C 1
ATOM 1412 O O . TRP A 1 178 ? 8.682 10.187 -4.865 1.00 85.81 178 TRP A O 1
ATOM 1422 N N . LEU A 1 179 ? 7.401 10.802 -6.609 1.00 84.12 179 LEU A N 1
ATOM 1423 C CA . LEU A 1 179 ? 6.237 11.191 -5.814 1.00 84.12 179 LEU A CA 1
ATOM 1424 C C . LEU A 1 179 ? 5.658 10.009 -5.014 1.00 84.12 179 LEU A C 1
ATOM 1426 O O . LEU A 1 179 ? 5.303 10.165 -3.842 1.00 84.12 179 LEU A O 1
ATOM 1430 N N . GLY A 1 180 ? 5.615 8.815 -5.610 1.00 82.06 180 GLY A N 1
ATOM 1431 C CA . GLY A 1 180 ? 5.221 7.574 -4.942 1.00 82.06 180 GLY A CA 1
ATOM 1432 C C . GLY A 1 180 ? 6.121 7.241 -3.751 1.00 82.06 180 GLY A C 1
ATOM 1433 O O . GLY A 1 180 ? 5.634 6.901 -2.668 1.00 82.06 180 GLY A O 1
ATOM 1434 N N . HIS A 1 181 ? 7.437 7.409 -3.893 1.00 81.94 181 HIS A N 1
ATOM 1435 C CA . HIS A 1 181 ? 8.386 7.204 -2.797 1.00 81.94 181 HIS A CA 1
ATOM 1436 C C . HIS A 1 181 ? 8.285 8.278 -1.705 1.00 81.94 181 HIS A C 1
ATOM 1438 O O . HIS A 1 181 ? 8.386 7.944 -0.516 1.00 81.94 181 HIS A O 1
ATOM 1444 N N . ALA A 1 182 ? 7.997 9.530 -2.080 1.00 83.50 182 ALA A N 1
ATOM 1445 C CA . ALA A 1 182 ? 7.814 10.643 -1.148 1.00 83.50 182 ALA A CA 1
ATOM 1446 C C . ALA A 1 182 ? 6.698 10.386 -0.116 1.00 83.50 182 ALA A C 1
ATOM 1448 O O . ALA A 1 182 ? 6.800 10.855 1.019 1.00 83.50 182 ALA A O 1
ATOM 1449 N N . HIS A 1 183 ? 5.696 9.556 -0.442 1.00 80.31 183 HIS A N 1
ATOM 1450 C CA . HIS A 1 183 ? 4.659 9.101 0.497 1.00 80.31 183 HIS A CA 1
ATOM 1451 C C . HIS A 1 183 ? 5.227 8.604 1.841 1.00 80.31 183 HIS A C 1
ATOM 1453 O O . HIS A 1 183 ? 4.656 8.862 2.902 1.00 80.31 183 HIS A O 1
ATOM 1459 N N . SER A 1 184 ? 6.378 7.925 1.827 1.00 79.00 184 SER A N 1
ATOM 1460 C CA . SER A 1 184 ? 6.979 7.376 3.050 1.00 79.00 184 SER A CA 1
ATOM 1461 C C . SER A 1 184 ? 7.404 8.470 4.039 1.00 79.00 184 SER A C 1
ATOM 1463 O O . SER A 1 184 ? 7.242 8.294 5.248 1.00 79.00 184 SER A O 1
ATOM 1465 N N . ALA A 1 185 ? 7.875 9.617 3.536 1.00 78.69 185 ALA A N 1
ATOM 1466 C CA . ALA A 1 185 ? 8.274 10.773 4.343 1.00 78.69 185 ALA A CA 1
ATOM 1467 C C . ALA A 1 185 ? 7.071 11.542 4.917 1.00 78.69 185 ALA A C 1
ATOM 1469 O O . ALA A 1 185 ? 7.191 12.253 5.915 1.00 78.69 185 ALA A O 1
ATOM 1470 N N . ILE A 1 186 ? 5.888 11.369 4.326 1.00 74.06 186 ILE A N 1
ATOM 1471 C CA . ILE A 1 186 ? 4.667 12.059 4.749 1.00 74.06 186 ILE A CA 1
ATOM 1472 C C . ILE A 1 186 ? 4.094 11.432 6.023 1.00 74.06 186 ILE A C 1
ATOM 1474 O O . ILE A 1 186 ? 3.527 12.144 6.854 1.00 74.06 186 ILE A O 1
ATOM 1478 N N . ASN A 1 187 ? 4.296 10.126 6.232 1.00 72.19 187 ASN A N 1
ATOM 1479 C CA . ASN A 1 187 ? 3.765 9.420 7.397 1.00 72.19 187 ASN A CA 1
ATOM 1480 C C . ASN A 1 187 ? 4.183 10.097 8.729 1.00 72.19 187 ASN A C 1
ATOM 1482 O O . ASN A 1 187 ? 3.285 10.527 9.461 1.00 72.19 187 ASN A O 1
ATOM 1486 N N . PRO A 1 188 ? 5.481 10.310 9.051 1.00 73.06 188 PRO A N 1
ATOM 1487 C CA . PRO A 1 188 ? 5.894 10.993 10.285 1.00 73.06 188 PRO A CA 1
ATOM 1488 C C . PRO A 1 188 ? 5.418 12.446 10.391 1.00 73.06 188 PRO A C 1
ATOM 1490 O O . PRO A 1 188 ? 4.966 12.861 11.459 1.00 73.06 188 PRO A O 1
ATOM 1493 N N . VAL A 1 189 ? 5.477 13.210 9.294 1.00 71.06 189 VAL A N 1
ATOM 1494 C CA . VAL A 1 189 ? 5.044 14.619 9.246 1.00 71.06 189 VAL A CA 1
ATOM 1495 C C . VAL A 1 189 ? 3.568 14.736 9.616 1.00 71.06 189 VAL A C 1
ATOM 1497 O O . VAL A 1 189 ? 3.176 15.585 10.416 1.00 71.06 189 VAL A O 1
ATOM 1500 N N . MET A 1 190 ? 2.748 13.822 9.112 1.00 66.88 190 MET A N 1
ATOM 1501 C CA . MET A 1 190 ? 1.324 13.762 9.410 1.00 66.88 190 MET A CA 1
ATOM 1502 C C . MET A 1 190 ? 1.046 13.328 10.852 1.00 66.88 190 MET A C 1
ATOM 1504 O O . MET A 1 190 ? 0.185 13.925 11.508 1.00 66.88 190 MET A O 1
ATOM 1508 N N . PHE A 1 191 ? 1.792 12.350 11.390 1.00 67.75 191 PHE A N 1
ATOM 1509 C CA . PHE A 1 191 ? 1.726 12.003 12.819 1.00 67.75 191 PHE A CA 1
ATOM 1510 C C . PHE A 1 191 ? 2.103 13.186 13.711 1.00 67.75 191 PHE A C 1
ATOM 1512 O O . PHE A 1 191 ? 1.406 13.452 14.695 1.00 67.75 191 PHE A O 1
ATOM 1519 N N . TRP A 1 192 ? 3.127 13.950 13.340 1.00 65.81 192 TRP A N 1
ATOM 1520 C CA . TRP A 1 192 ? 3.563 15.131 14.075 1.00 65.81 192 TRP A CA 1
ATOM 1521 C C . TRP A 1 192 ? 2.545 16.283 14.003 1.00 65.81 192 TRP A C 1
ATOM 1523 O O . TRP A 1 192 ? 2.106 16.795 15.037 1.00 65.81 192 TRP A O 1
ATOM 1533 N N . LEU A 1 193 ? 2.083 16.658 12.807 1.00 65.62 193 LEU A N 1
ATOM 1534 C CA . LEU A 1 193 ? 1.140 17.765 12.616 1.00 65.62 193 LEU A CA 1
ATOM 1535 C C . LEU A 1 193 ? -0.206 17.505 13.305 1.00 65.62 193 LEU A C 1
ATOM 1537 O O . LEU A 1 193 ? -0.782 18.396 13.941 1.00 65.62 193 LEU A O 1
ATOM 1541 N N . LEU A 1 194 ? -0.726 16.281 13.228 1.00 57.03 194 LEU A N 1
ATOM 1542 C CA . LEU A 1 194 ? -2.135 16.026 13.530 1.00 57.03 194 LEU A CA 1
ATOM 1543 C C . LEU A 1 194 ? -2.355 15.310 14.869 1.00 57.03 194 LEU A C 1
ATOM 1545 O O . LEU A 1 194 ? -3.411 15.501 15.487 1.00 57.03 194 LEU A O 1
ATOM 1549 N N . ASN A 1 195 ? -1.357 14.605 15.410 1.00 61.41 195 ASN A N 1
ATOM 1550 C CA . ASN A 1 195 ? -1.477 13.906 16.687 1.00 61.41 195 ASN A CA 1
ATOM 1551 C C . ASN A 1 195 ? -0.910 14.754 17.845 1.00 61.41 195 ASN A C 1
ATOM 1553 O O . ASN A 1 195 ? 0.277 14.724 18.162 1.00 61.41 195 ASN A O 1
ATOM 1557 N N . ARG A 1 196 ? -1.779 15.543 18.500 1.00 57.56 196 ARG A N 1
ATOM 1558 C CA . ARG A 1 196 ? -1.394 16.470 19.595 1.00 57.56 196 ARG A CA 1
ATOM 1559 C C . ARG A 1 196 ? -0.644 15.752 20.736 1.00 57.56 196 ARG A C 1
ATOM 1561 O O . ARG A 1 196 ? 0.363 16.260 21.205 1.00 57.56 196 ARG A O 1
ATOM 1568 N N . ARG A 1 197 ? -1.066 14.524 21.071 1.00 55.84 197 ARG A N 1
ATOM 1569 C CA . ARG A 1 197 ? -0.431 13.664 22.088 1.00 55.84 197 ARG A CA 1
ATOM 1570 C C . ARG A 1 197 ? 0.967 13.174 21.697 1.00 55.84 197 ARG A C 1
ATOM 1572 O O . ARG A 1 197 ? 1.762 12.862 22.573 1.00 55.84 197 ARG A O 1
ATOM 1579 N N . PHE A 1 198 ? 1.266 13.071 20.400 1.00 56.47 198 PHE A N 1
ATOM 1580 C CA . PHE A 1 198 ? 2.602 12.701 19.924 1.00 56.47 198 PHE A CA 1
ATOM 1581 C C . PHE A 1 198 ? 3.568 13.883 20.079 1.00 56.47 198 PHE A C 1
ATOM 1583 O O . PHE A 1 198 ? 4.657 13.709 20.611 1.00 56.47 198 PHE A O 1
ATOM 1590 N N . ARG A 1 199 ? 3.125 15.104 19.739 1.00 59.47 199 ARG A N 1
ATOM 1591 C CA . ARG A 1 199 ? 3.890 16.343 19.988 1.00 59.47 199 ARG A CA 1
ATOM 1592 C C . ARG A 1 199 ? 4.181 16.583 21.467 1.00 59.47 199 ARG A C 1
ATOM 1594 O O . ARG A 1 199 ? 5.266 17.041 21.797 1.00 59.47 199 ARG A O 1
ATOM 1601 N N . GLU A 1 200 ? 3.231 16.269 22.342 1.00 59.31 200 GLU A N 1
ATOM 1602 C CA 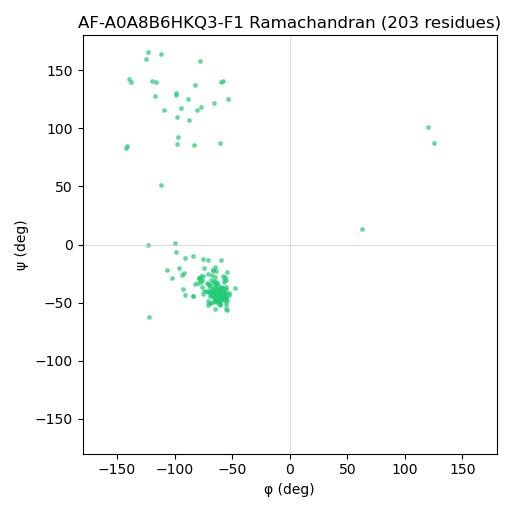. GLU A 1 200 ? 3.423 16.375 23.793 1.00 59.31 200 GLU A CA 1
ATOM 1603 C C . GLU A 1 200 ? 4.454 15.364 24.310 1.00 59.31 200 GLU A C 1
ATOM 1605 O O . GLU A 1 200 ? 5.297 15.733 25.112 1.00 59.31 200 GLU A O 1
ATOM 1610 N N . LYS A 1 201 ? 4.458 14.120 23.809 1.00 56.69 201 LYS A N 1
ATOM 1611 C CA . LYS A 1 201 ? 5.451 13.107 24.209 1.00 56.69 201 LYS A CA 1
ATOM 1612 C C . LYS A 1 201 ? 6.859 13.376 23.678 1.00 56.69 201 LYS A C 1
ATOM 1614 O O . LYS A 1 201 ? 7.817 13.066 24.369 1.00 56.69 201 LYS A O 1
ATOM 1619 N N . VAL A 1 202 ? 6.983 13.940 22.477 1.00 61.25 202 VAL A N 1
ATOM 1620 C CA . VAL A 1 202 ? 8.284 14.283 21.874 1.00 61.25 202 VAL A CA 1
ATOM 1621 C C . VAL A 1 202 ? 8.898 15.538 22.504 1.00 61.25 202 VAL A C 1
ATOM 1623 O O . VAL A 1 202 ? 10.108 15.650 22.523 1.00 61.25 202 VAL A O 1
ATOM 1626 N N . ARG A 1 203 ? 8.097 16.464 23.054 1.00 56.69 203 ARG A N 1
ATOM 1627 C CA . ARG A 1 203 ? 8.603 17.642 23.793 1.00 56.69 203 ARG A CA 1
ATOM 1628 C C . ARG A 1 203 ? 9.119 17.341 25.205 1.00 56.69 203 ARG A C 1
ATOM 1630 O O . ARG A 1 203 ? 9.663 18.237 25.835 1.00 56.69 203 ARG A O 1
ATOM 1637 N N . VAL A 1 204 ? 8.843 16.147 25.727 1.00 56.41 204 VAL A N 1
ATOM 1638 C CA . VAL A 1 204 ? 9.248 15.710 27.078 1.00 56.41 204 VAL A CA 1
ATOM 1639 C C . VAL A 1 204 ? 10.516 14.838 27.025 1.00 56.41 204 VAL A C 1
ATOM 1641 O O . VAL A 1 204 ? 11.073 14.506 28.067 1.00 56.41 204 VAL A O 1
ATOM 1644 N N . LEU A 1 205 ? 10.972 14.490 25.818 1.00 48.22 205 LEU A N 1
ATOM 1645 C CA . LEU A 1 205 ? 12.300 13.947 25.521 1.00 48.22 205 LEU A CA 1
ATOM 1646 C C . LEU A 1 205 ? 13.242 15.097 25.160 1.00 48.22 205 LEU A C 1
ATOM 1648 O O . LEU A 1 205 ? 14.435 14.975 25.501 1.00 48.22 205 LEU A O 1
#

Solvent-accessible surface area (backbone atoms only — not comparable to full-atom values): 11429 Å² total; per-residue (Å²): 78,71,66,45,37,52,47,51,49,55,40,53,53,46,51,48,51,38,32,49,72,78,36,52,69,58,29,62,72,62,64,38,75,68,47,50,53,52,50,52,53,48,40,50,52,53,24,44,60,75,45,44,65,52,73,74,32,48,43,79,46,76,49,79,43,91,99,50,80,68,46,79,41,84,42,77,63,60,97,41,73,66,58,48,52,51,48,52,50,50,46,44,41,68,59,42,47,54,46,50,50,54,46,51,51,44,48,52,53,50,52,51,62,46,60,65,47,74,77,72,60,90,84,60,76,75,61,52,56,58,48,53,56,48,51,50,54,50,53,49,52,52,50,54,48,55,50,46,47,66,22,40,49,58,27,57,53,44,66,73,53,55,84,60,85,45,77,67,51,56,56,48,40,55,53,23,46,50,39,36,57,48,48,67,67,45,53,62,55,49,46,51,77,63,33,68,72,53,47,57,58,60,73,75,108

Mean predicted aligned error: 9.93 Å